Protein AF-A0A482T7E7-F1 (afdb_monomer)

Solvent-accessible surface area (backbone atoms only — not comparable to full-atom values): 11543 Å² total; per-residue (Å²): 137,65,68,48,65,76,37,99,71,27,38,39,92,86,78,62,49,81,47,63,84,82,55,61,49,41,94,86,77,68,46,71,68,54,53,74,72,53,50,51,53,50,50,51,50,49,50,52,49,52,50,54,64,68,56,45,61,59,67,68,60,26,36,50,54,17,45,58,51,8,61,68,33,8,61,47,46,36,53,49,48,37,74,74,72,41,90,66,56,69,71,55,47,52,49,39,32,50,46,28,19,52,47,51,13,62,59,32,43,73,47,68,41,55,68,58,30,51,54,55,48,50,50,52,46,46,50,43,52,50,51,47,51,50,53,54,52,49,53,64,75,68,55,92,56,91,72,88,66,52,74,65,56,56,51,51,51,57,60,48,47,53,59,44,52,51,49,52,52,50,51,52,51,52,51,53,49,54,55,33,55,76,69,68,50,79,52,80,63,44,73,74,64,66,71,69,82,86,71,80,83,129

Foldseek 3Di:
DLVLLPDPFRADPPPRHTDDSPDQADPPPRHGSDDPVRVVVVVVVVVVVVVVVVVFDDLVLQLVLQQVLLQLQLVLQLLLCCLVPNDDDPVVSVVSSCCSRVVSSVVRSVDRYSVVSVLVSLVSNLVSLVSNLVSVVVLVVPPPDDDPQDPVNVVVNVVSVVVSVVSVVVSVVVVVVVVCVVVVNDDVVCVVVPPDPPDDDD

Mean predicted aligned error: 18.04 Å

Organism: Haloarcula hispanica (NCBI:txid51589)

pLDDT: mean 71.02, std 10.4, range [42.44, 88.5]

Sequence (202 aa):
MTEWRDASDPACPECGEPLEPTAMACPHCDASLLTDEQTEMLDERLAETLESMDAGAPTWAVTLTGLSLGVAIAPLVLYAVVILVGDLSLPVAVGVLLAGWLGPAAYLSRLRNPSEVLARGLYLVVAGVAVVVLAVGYEVLLSDGPSVVSEQTALVSLGLAIPATLGALIARRAARRADRQARGEPGPLHERFGIDDDEPDN

Structure (mmCIF, N/CA/C/O backbone):
data_AF-A0A482T7E7-F1
#
_entry.id   AF-A0A482T7E7-F1
#
loop_
_atom_site.group_PDB
_atom_site.id
_atom_site.type_symbol
_atom_site.label_atom_id
_atom_site.label_alt_id
_atom_site.label_comp_id
_atom_site.label_asym_id
_atom_site.label_entity_id
_atom_site.label_seq_id
_atom_site.pdbx_PDB_ins_code
_atom_site.Cartn_x
_atom_site.Cartn_y
_atom_site.Cartn_z
_atom_site.occupancy
_atom_site.B_iso_or_equiv
_atom_site.auth_seq_id
_atom_site.auth_comp_id
_atom_site.auth_asym_id
_atom_site.auth_atom_id
_atom_site.pdbx_PDB_model_num
ATOM 1 N N . MET A 1 1 ? -25.635 -6.412 46.074 1.00 48.62 1 MET A N 1
ATOM 2 C CA . MET A 1 1 ? -26.129 -7.705 46.599 1.00 48.62 1 M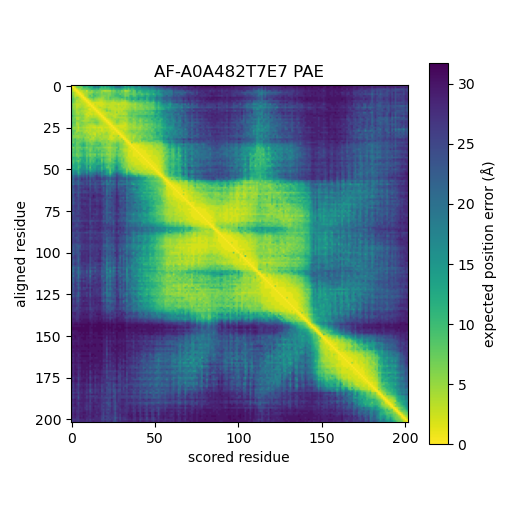ET A CA 1
ATOM 3 C C . MET A 1 1 ? -26.342 -8.632 45.412 1.00 48.62 1 MET A C 1
ATOM 5 O O . MET A 1 1 ? -27.284 -8.427 44.666 1.00 48.62 1 MET A O 1
ATOM 9 N N . THR A 1 2 ? -25.428 -9.577 45.186 1.00 58.19 2 THR A N 1
ATOM 10 C CA . THR A 1 2 ? -25.445 -10.565 44.082 1.00 58.19 2 THR A CA 1
ATOM 11 C C . THR A 1 2 ? -25.785 -11.964 44.596 1.00 58.19 2 THR A C 1
ATOM 13 O O . THR A 1 2 ? -25.264 -12.960 44.114 1.00 58.19 2 THR A O 1
ATOM 16 N N . GLU A 1 3 ? -26.652 -12.033 45.606 1.00 65.69 3 GLU A N 1
ATOM 17 C CA . GLU A 1 3 ? -26.936 -13.247 46.382 1.00 65.69 3 GLU A CA 1
ATOM 18 C C . GLU A 1 3 ? -27.481 -14.401 45.525 1.00 65.69 3 GLU A C 1
ATOM 20 O O . GLU A 1 3 ? -27.209 -15.560 45.810 1.00 65.69 3 GLU A O 1
ATOM 25 N N . TRP A 1 4 ? -28.163 -14.093 44.418 1.00 72.06 4 TRP A N 1
ATOM 26 C CA . TRP A 1 4 ? -28.660 -15.096 43.473 1.00 72.06 4 TRP A CA 1
ATOM 27 C C . TRP A 1 4 ? -27.551 -15.745 42.630 1.00 72.06 4 TRP A C 1
ATOM 29 O O . TRP A 1 4 ? -27.701 -16.886 42.210 1.00 72.06 4 TRP A O 1
ATOM 39 N N . ARG A 1 5 ? -26.439 -15.039 42.378 1.00 67.56 5 ARG A N 1
ATOM 40 C CA . ARG A 1 5 ? -25.363 -15.489 41.475 1.00 67.56 5 ARG A CA 1
ATOM 41 C C . ARG A 1 5 ? -24.380 -16.439 42.174 1.00 67.56 5 ARG A C 1
ATOM 43 O O . ARG A 1 5 ? -23.754 -17.259 41.514 1.00 67.56 5 ARG A O 1
ATOM 50 N N . ASP A 1 6 ? -24.294 -16.341 43.502 1.00 70.69 6 ASP A N 1
ATOM 51 C CA . ASP A 1 6 ? -23.509 -17.227 44.375 1.00 70.69 6 ASP A CA 1
ATOM 52 C C . ASP A 1 6 ? -24.334 -18.413 44.920 1.00 70.69 6 ASP A C 1
ATOM 54 O O . ASP A 1 6 ? -23.814 -19.262 45.652 1.00 70.69 6 ASP A O 1
ATOM 58 N N . ALA A 1 7 ? -25.628 -18.483 44.585 1.00 70.94 7 ALA A N 1
ATOM 59 C CA . ALA A 1 7 ? -26.484 -19.599 44.960 1.00 70.94 7 ALA A CA 1
ATOM 60 C C . ALA A 1 7 ? -26.050 -20.881 44.233 1.00 70.94 7 ALA A C 1
ATOM 62 O O . ALA A 1 7 ? -25.617 -20.856 43.084 1.00 70.94 7 ALA A O 1
ATOM 63 N N . SER A 1 8 ? -26.205 -22.030 44.898 1.00 72.12 8 SER A N 1
ATOM 64 C CA . SER A 1 8 ? -25.913 -23.340 44.294 1.00 72.12 8 SER A CA 1
ATOM 65 C C . SER A 1 8 ? -26.810 -23.667 43.095 1.00 72.12 8 SER A C 1
ATOM 67 O O . SER A 1 8 ? -26.468 -24.552 42.317 1.00 72.12 8 SER A O 1
ATOM 69 N N . ASP A 1 9 ? -27.933 -22.956 42.970 1.00 76.50 9 ASP A N 1
ATOM 70 C CA . ASP A 1 9 ? -28.863 -23.013 41.849 1.00 76.50 9 ASP A CA 1
ATOM 71 C C . ASP A 1 9 ? -29.302 -21.570 41.516 1.00 76.50 9 ASP A C 1
ATOM 73 O O . ASP A 1 9 ? -30.206 -21.032 42.166 1.00 76.50 9 ASP A O 1
ATOM 77 N N . PRO A 1 10 ? -28.573 -20.865 40.632 1.00 79.50 10 PRO A N 1
ATOM 78 C CA . PRO A 1 10 ? -28.861 -19.474 40.313 1.00 79.50 10 PRO A CA 1
ATOM 79 C C . PRO A 1 10 ? -30.189 -19.375 39.560 1.00 79.50 10 PRO A C 1
ATOM 81 O O . PRO A 1 10 ? -30.354 -19.942 38.486 1.00 79.50 10 PRO A O 1
ATOM 84 N N . ALA A 1 11 ? -31.135 -18.624 40.119 1.00 82.31 11 ALA A N 1
ATOM 85 C CA . ALA A 1 11 ? -32.458 -18.408 39.543 1.00 82.31 11 ALA A CA 1
ATOM 86 C C . ALA A 1 11 ? -32.753 -16.915 39.397 1.00 82.31 11 ALA A C 1
ATOM 88 O O . ALA A 1 11 ? -32.205 -16.073 40.117 1.00 82.31 11 ALA A O 1
ATOM 89 N N . CYS A 1 12 ? -33.630 -16.578 38.456 1.00 82.44 12 CYS A N 1
ATOM 90 C CA . CYS A 1 12 ? -34.014 -15.197 38.220 1.00 82.44 12 CYS A CA 1
ATOM 91 C C . CYS A 1 12 ? -34.801 -14.636 39.418 1.00 82.44 12 CYS A C 1
ATOM 93 O O . CYS A 1 12 ? -35.790 -15.247 39.823 1.00 82.44 12 CYS A O 1
ATOM 95 N N . PRO A 1 13 ? -34.440 -13.456 39.956 1.00 80.75 13 PRO A N 1
ATOM 96 C CA . PRO A 1 13 ? -35.173 -12.850 41.068 1.00 80.75 13 PRO A CA 1
ATOM 97 C C . PRO A 1 13 ? -36.593 -12.388 40.692 1.00 80.75 13 PRO A C 1
ATOM 99 O O . PRO A 1 13 ? -37.423 -12.219 41.579 1.00 80.75 13 PRO A O 1
ATOM 102 N N . GLU A 1 14 ? -36.872 -12.188 39.400 1.00 82.19 14 GLU A N 1
ATOM 103 C CA . GLU A 1 14 ? -38.168 -11.716 38.888 1.00 82.19 14 GLU A CA 1
ATOM 104 C C . GLU A 1 14 ? -39.119 -12.874 38.556 1.00 82.19 14 GLU A C 1
ATOM 106 O O . GLU A 1 14 ? -40.270 -12.875 38.988 1.00 82.19 14 GLU A O 1
ATOM 111 N N . CYS A 1 15 ? -38.653 -13.878 37.804 1.00 83.81 15 CYS A N 1
ATOM 112 C CA . CYS A 1 15 ? -39.508 -14.971 37.323 1.00 83.81 15 CYS A CA 1
ATOM 113 C C . CYS A 1 15 ? -39.252 -16.330 37.989 1.00 83.81 15 CYS A C 1
ATOM 115 O O . CYS A 1 15 ? -40.067 -17.235 37.831 1.00 83.81 15 CYS A O 1
ATOM 117 N N . GLY A 1 16 ? -38.162 -16.488 38.747 1.00 81.31 16 GLY A N 1
ATOM 118 C CA . GLY A 1 16 ? -37.828 -17.730 39.451 1.00 81.31 16 GLY A CA 1
ATOM 119 C C . GLY A 1 16 ? -37.276 -18.861 38.575 1.00 81.31 16 GLY A C 1
ATOM 120 O O . GLY A 1 16 ? -36.995 -19.932 39.105 1.00 81.31 16 GLY A O 1
ATOM 121 N N . GLU A 1 17 ? -37.103 -18.642 37.270 1.00 84.81 17 GLU A N 1
ATOM 122 C CA . GLU A 1 17 ? -36.561 -19.642 36.340 1.00 84.81 17 GLU A CA 1
ATOM 123 C C . GLU A 1 17 ? -35.049 -19.843 36.573 1.00 84.81 17 GLU A C 1
ATOM 125 O O . GLU A 1 17 ? -34.354 -18.855 36.858 1.00 84.81 17 GLU A O 1
ATOM 130 N N . PRO A 1 18 ? -34.513 -21.075 36.452 1.00 81.44 18 PRO A N 1
ATOM 131 C CA . PRO A 1 18 ? -33.076 -21.322 36.508 1.00 81.44 18 PRO A CA 1
ATOM 132 C C . PRO A 1 18 ? -32.338 -20.530 35.425 1.00 81.44 18 PRO A C 1
ATOM 134 O O . PRO A 1 18 ? -32.770 -20.435 34.275 1.00 81.44 18 PRO A O 1
ATOM 137 N N . LEU A 1 19 ? -31.203 -19.959 35.805 1.00 80.12 19 LEU A N 1
ATOM 138 C CA . LEU A 1 19 ? -30.356 -19.138 34.955 1.00 80.12 19 LEU A CA 1
ATOM 139 C C . LEU A 1 19 ? -28.963 -19.739 34.858 1.00 80.12 19 LEU A C 1
ATOM 141 O O . LEU A 1 19 ? -28.456 -20.346 35.797 1.00 80.12 19 LEU A O 1
ATOM 145 N N . GLU A 1 20 ? -28.285 -19.486 33.744 1.00 78.06 20 GLU A N 1
ATOM 146 C CA . GLU A 1 20 ? -26.846 -19.702 33.712 1.00 78.06 20 GLU A CA 1
ATOM 147 C C . GLU A 1 20 ? -26.125 -18.643 34.570 1.00 78.06 20 GLU A C 1
ATOM 149 O O . GLU A 1 20 ? -26.501 -17.466 34.547 1.00 78.06 20 GLU A O 1
ATOM 154 N N . PRO A 1 21 ? -25.038 -19.005 35.280 1.00 71.31 21 PRO A N 1
ATOM 155 C CA . PRO A 1 21 ? -24.287 -18.076 36.134 1.00 71.31 21 PRO A CA 1
ATOM 156 C C . PRO A 1 21 ? -23.727 -16.847 35.395 1.00 71.31 21 PRO A C 1
ATOM 158 O O . PRO A 1 21 ? -23.407 -15.832 36.015 1.00 71.31 21 PRO A O 1
ATOM 161 N N . THR A 1 22 ? -23.581 -16.944 34.070 1.00 74.62 22 THR A N 1
ATOM 162 C CA . THR A 1 22 ? -23.044 -15.907 33.178 1.00 74.62 22 THR A CA 1
ATOM 163 C C . THR A 1 22 ? -24.120 -15.081 32.471 1.00 74.62 22 THR A C 1
ATOM 165 O O . THR A 1 22 ? -23.776 -14.204 31.678 1.00 74.62 22 THR A O 1
ATOM 168 N N . ALA A 1 23 ? -25.407 -15.335 32.725 1.00 73.62 23 ALA A N 1
ATOM 169 C CA . ALA A 1 23 ? -26.496 -14.610 32.080 1.00 73.62 23 ALA A CA 1
ATOM 170 C C . ALA A 1 23 ? -26.528 -13.132 32.524 1.00 73.62 23 ALA A C 1
ATOM 172 O O . ALA A 1 23 ? -26.544 -12.822 33.718 1.00 73.62 23 ALA A O 1
ATOM 173 N N . MET A 1 24 ? -26.536 -12.210 31.553 1.00 75.12 24 MET A N 1
ATOM 174 C CA . MET A 1 24 ? -26.639 -10.757 31.789 1.00 75.12 24 MET A CA 1
ATOM 175 C C . MET A 1 24 ? -28.091 -10.253 31.793 1.00 75.12 24 MET A C 1
ATOM 177 O O . MET A 1 24 ? -28.395 -9.243 32.426 1.00 75.12 24 MET A O 1
ATOM 181 N N . ALA A 1 25 ? -28.987 -10.992 31.144 1.00 83.25 25 ALA A N 1
ATOM 182 C CA . ALA A 1 25 ? -30.430 -10.792 31.160 1.00 83.25 25 ALA A CA 1
ATOM 183 C C . ALA A 1 25 ? -31.122 -12.155 31.278 1.00 83.25 25 ALA A C 1
ATOM 185 O O . ALA A 1 25 ? -30.548 -13.182 30.901 1.00 83.25 25 ALA A O 1
ATOM 186 N N . CYS A 1 26 ? -32.336 -12.183 31.824 1.00 82.31 26 CYS A N 1
ATOM 187 C CA . CYS A 1 26 ? -33.119 -13.411 31.881 1.00 82.31 26 CYS A CA 1
ATOM 188 C C . CYS A 1 26 ? -33.721 -13.728 30.497 1.00 82.31 26 CYS A C 1
ATOM 190 O O . CYS A 1 26 ? -34.482 -12.912 29.984 1.00 82.31 26 CYS A O 1
ATOM 192 N N . PRO A 1 27 ? -33.492 -14.919 29.918 1.00 82.25 27 PRO A N 1
ATOM 193 C CA . PRO A 1 27 ? -34.036 -15.290 28.607 1.00 82.25 27 PRO A CA 1
ATOM 194 C C . PRO A 1 27 ? -35.558 -15.514 28.602 1.00 82.25 27 PRO A C 1
ATOM 196 O O . PRO A 1 27 ? -36.151 -15.677 27.541 1.00 82.25 27 PRO A O 1
ATOM 199 N N . HIS A 1 28 ? -36.200 -15.562 29.774 1.00 82.62 28 HIS A N 1
ATOM 200 C CA . HIS A 1 28 ? -37.635 -15.828 29.901 1.00 82.62 28 HIS A CA 1
ATOM 201 C C . HIS A 1 28 ? -38.473 -14.583 30.198 1.00 82.62 28 HIS A C 1
ATOM 203 O O . HIS A 1 28 ? -39.585 -14.469 29.691 1.00 82.62 28 HIS A O 1
ATOM 209 N N . CYS A 1 29 ? -37.964 -13.652 31.009 1.00 82.62 29 CYS A N 1
ATOM 210 C CA . CYS A 1 29 ? -38.691 -12.431 31.373 1.00 82.62 29 CYS A CA 1
ATOM 211 C C . CYS A 1 29 ? -38.000 -11.133 30.939 1.00 82.62 29 CYS A C 1
ATOM 213 O O . CYS A 1 29 ? -38.518 -10.061 31.237 1.00 82.62 29 CYS A O 1
ATOM 215 N N . ASP A 1 30 ? -36.847 -11.220 30.268 1.00 80.44 30 ASP A N 1
ATOM 216 C CA . ASP A 1 30 ? -36.053 -10.076 29.792 1.00 80.44 30 ASP A CA 1
ATOM 217 C C . ASP A 1 30 ? -35.603 -9.109 30.907 1.00 80.44 30 ASP A C 1
ATOM 219 O O . ASP A 1 30 ? -35.206 -7.968 30.676 1.00 80.44 30 ASP A O 1
ATOM 223 N N . ALA A 1 31 ? -35.657 -9.559 32.165 1.00 79.69 31 ALA A N 1
ATOM 224 C CA . ALA A 1 31 ? -35.187 -8.764 33.286 1.00 79.69 31 ALA A CA 1
ATOM 225 C C . ALA A 1 31 ? -33.664 -8.591 33.207 1.00 79.69 31 ALA A C 1
ATOM 227 O O . ALA A 1 31 ? -32.925 -9.578 33.113 1.00 79.69 31 ALA A O 1
ATOM 228 N N . SER A 1 32 ? -33.196 -7.340 33.301 1.00 79.88 32 SER A N 1
ATOM 229 C CA . SER A 1 32 ? -31.775 -7.036 33.478 1.00 79.88 32 SER A CA 1
ATOM 230 C C . SER A 1 32 ? -31.295 -7.633 34.797 1.00 79.88 32 SER A C 1
ATOM 232 O O . SER A 1 32 ? -31.806 -7.313 35.869 1.00 79.88 32 SER A O 1
ATOM 234 N N . LEU A 1 33 ? -30.294 -8.505 34.716 1.00 78.31 33 LEU A N 1
ATOM 235 C CA . LEU A 1 33 ? -29.665 -9.131 35.881 1.00 78.31 33 LEU A CA 1
ATOM 236 C C . LEU A 1 33 ? -28.436 -8.339 36.359 1.00 78.31 33 LEU A C 1
ATOM 238 O O . LEU A 1 33 ? -27.744 -8.746 37.301 1.00 78.31 33 LEU A O 1
ATOM 242 N N . LEU A 1 34 ? -28.144 -7.226 35.683 1.00 74.94 34 LEU A N 1
ATOM 243 C CA . LEU A 1 34 ? -27.114 -6.261 36.035 1.00 74.94 34 LEU A CA 1
ATOM 244 C C . LEU A 1 34 ? -27.725 -5.175 36.919 1.00 74.94 34 LEU A C 1
ATOM 246 O O . LEU A 1 34 ? -28.822 -4.688 36.654 1.00 74.94 34 LEU A O 1
ATOM 250 N N . THR A 1 35 ? -27.000 -4.788 37.966 1.00 76.19 35 THR A N 1
ATOM 251 C CA . THR A 1 35 ? -27.356 -3.590 38.734 1.00 76.19 35 THR A CA 1
ATOM 252 C C . THR A 1 35 ? -27.044 -2.339 37.918 1.00 76.19 35 THR A C 1
ATOM 254 O O . THR A 1 35 ? -26.136 -2.369 37.087 1.00 76.19 35 THR A O 1
ATOM 257 N N . ASP A 1 36 ? -27.723 -1.227 38.209 1.00 78.50 36 ASP A N 1
ATOM 258 C CA . ASP A 1 36 ? -27.501 0.053 37.514 1.00 78.50 36 ASP A CA 1
ATOM 259 C C . ASP A 1 36 ? -26.011 0.470 37.522 1.00 78.50 36 ASP A C 1
ATOM 261 O O . ASP A 1 36 ? -25.450 0.869 36.503 1.00 78.50 36 ASP A O 1
ATOM 265 N N . GLU A 1 37 ? -25.319 0.250 38.646 1.00 79.06 37 GLU A N 1
ATOM 266 C CA . GLU A 1 37 ? -23.872 0.488 38.783 1.00 79.06 37 GLU A CA 1
ATOM 267 C C . GLU A 1 37 ? -23.016 -0.410 37.864 1.00 79.06 37 GLU A C 1
ATOM 269 O O . GLU A 1 37 ? -21.956 -0.005 37.387 1.00 79.06 37 GLU A O 1
ATOM 274 N N . GLN A 1 38 ? -23.444 -1.655 37.621 1.00 81.12 38 GLN A N 1
ATOM 275 C CA . GLN A 1 38 ? -22.738 -2.585 36.734 1.00 81.12 38 GLN A CA 1
ATOM 276 C C . GLN A 1 38 ? -22.971 -2.243 35.266 1.00 81.12 38 GLN A C 1
ATOM 278 O O . GLN A 1 38 ? -22.030 -2.346 34.477 1.00 81.12 38 GLN A O 1
ATOM 283 N N . THR A 1 39 ? -24.185 -1.824 34.903 1.00 82.94 39 THR A N 1
ATOM 284 C CA . THR A 1 39 ? -24.477 -1.330 33.552 1.00 82.94 39 THR A CA 1
ATOM 285 C C . THR A 1 39 ? -23.682 -0.072 33.234 1.00 82.94 39 THR A C 1
ATOM 287 O O . THR A 1 39 ? -23.112 0.008 32.153 1.00 82.94 39 THR A O 1
ATOM 290 N N . GLU A 1 40 ? -23.550 0.855 34.185 1.00 85.38 40 GLU A N 1
ATOM 291 C CA . GLU A 1 40 ? -22.775 2.087 33.997 1.00 85.38 40 GLU A CA 1
ATOM 292 C C . GLU A 1 40 ? -21.272 1.791 33.849 1.00 85.38 40 GLU A C 1
ATOM 294 O O . GLU A 1 40 ? -20.628 2.298 32.936 1.00 85.38 40 GLU A O 1
ATOM 299 N N . MET A 1 41 ? -20.717 0.870 34.651 1.00 84.00 41 MET A N 1
ATOM 300 C CA . MET A 1 41 ? -19.333 0.402 34.461 1.00 84.00 41 MET A CA 1
ATOM 301 C C . MET A 1 41 ? -19.104 -0.286 33.109 1.00 84.00 41 MET A C 1
ATOM 303 O O . MET A 1 41 ? -18.020 -0.159 32.538 1.00 84.00 41 MET A O 1
ATOM 307 N N . LEU A 1 42 ? -20.074 -1.068 32.627 1.00 85.12 42 LEU A N 1
ATOM 308 C CA . LEU A 1 42 ? -19.998 -1.729 31.322 1.00 85.12 42 LEU A CA 1
ATOM 309 C C . LEU A 1 42 ? -20.056 -0.712 30.182 1.00 85.12 42 LEU A C 1
ATOM 311 O O . LEU A 1 42 ? -19.280 -0.845 29.237 1.00 85.12 42 LEU A O 1
ATOM 315 N N . ASP A 1 43 ? -20.919 0.297 30.288 1.00 86.94 43 ASP A N 1
ATOM 316 C CA . ASP A 1 43 ? -21.055 1.360 29.292 1.00 86.94 43 ASP A CA 1
ATOM 317 C C . ASP A 1 43 ? -19.799 2.244 29.240 1.00 86.94 43 ASP A C 1
ATOM 319 O O . ASP A 1 43 ? -19.253 2.471 28.163 1.00 86.94 43 ASP A O 1
ATOM 323 N N . GLU A 1 44 ? -19.241 2.620 30.397 1.00 88.50 44 GLU A N 1
ATOM 324 C CA . GLU A 1 44 ? -17.968 3.350 30.495 1.00 88.50 44 GLU A CA 1
ATOM 325 C C . GLU A 1 44 ? -16.814 2.547 29.869 1.00 88.50 44 GLU A C 1
ATOM 327 O O . GLU A 1 44 ? -16.051 3.062 29.052 1.00 88.50 44 GLU A O 1
ATOM 332 N N . ARG A 1 45 ? -16.713 1.247 30.185 1.00 85.12 45 ARG A N 1
ATOM 333 C CA . ARG A 1 45 ? -15.713 0.348 29.580 1.00 85.12 45 ARG A CA 1
ATOM 334 C C . ARG A 1 45 ? -15.901 0.247 28.071 1.00 85.12 45 ARG A C 1
ATOM 336 O O . ARG A 1 45 ? -14.915 0.247 27.337 1.00 85.12 45 ARG A O 1
ATOM 343 N N . LEU A 1 46 ? -17.139 0.122 27.597 1.00 83.62 46 LEU A N 1
ATOM 344 C CA . LEU A 1 46 ? -17.451 0.040 26.172 1.00 83.62 46 LEU A CA 1
ATOM 345 C C . LEU A 1 46 ? -17.050 1.339 25.461 1.00 83.62 46 LEU A C 1
ATOM 347 O O . LEU A 1 46 ? -16.377 1.276 24.432 1.00 83.62 46 LEU A O 1
ATOM 351 N N . ALA A 1 47 ? -17.396 2.492 26.037 1.00 84.38 47 ALA A N 1
ATOM 352 C CA . ALA A 1 47 ? -17.029 3.813 25.540 1.00 84.38 47 ALA A CA 1
ATOM 353 C C . ALA A 1 47 ? -15.505 3.994 25.491 1.00 84.38 47 ALA A C 1
ATOM 355 O O . ALA A 1 47 ? -14.977 4.369 24.446 1.00 84.38 47 ALA A O 1
ATOM 356 N N . GLU A 1 48 ? -14.784 3.617 26.550 1.00 82.12 48 GLU A N 1
ATOM 357 C CA . GLU A 1 48 ? -13.317 3.653 26.592 1.00 82.12 48 GLU A CA 1
ATOM 358 C C . GLU A 1 48 ? -12.700 2.721 25.538 1.00 82.12 48 GLU A C 1
ATOM 360 O O . GLU A 1 48 ? -11.724 3.071 24.874 1.00 82.12 48 GLU A O 1
ATOM 365 N N . THR A 1 49 ? -13.286 1.540 25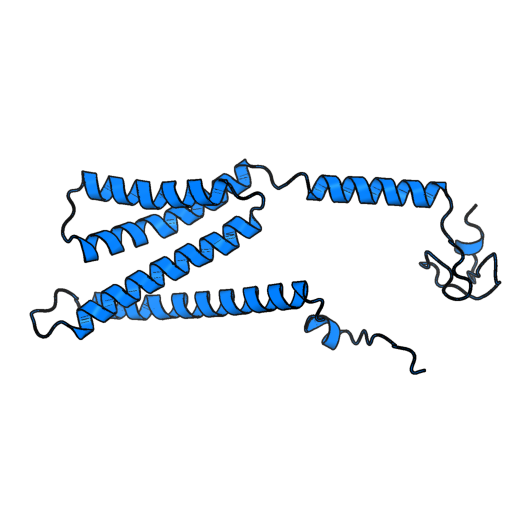.319 1.00 78.56 49 THR A N 1
ATOM 366 C CA . THR A 1 49 ? -12.797 0.597 24.302 1.00 78.56 49 THR A CA 1
ATOM 367 C C . THR A 1 49 ? -13.019 1.151 22.895 1.00 78.56 49 THR A C 1
ATOM 369 O O . THR A 1 49 ? -12.111 1.092 22.063 1.00 78.56 49 THR A O 1
ATOM 372 N N . LEU A 1 50 ? -14.192 1.733 22.633 1.00 76.38 50 LEU A N 1
ATOM 373 C CA . LEU A 1 50 ? -14.511 2.399 21.370 1.00 76.38 50 LEU A CA 1
ATOM 374 C C . LEU A 1 50 ? -13.591 3.600 21.131 1.00 76.38 50 LEU A C 1
ATOM 376 O O . LEU A 1 50 ? -13.054 3.742 20.034 1.00 76.38 50 LEU A O 1
ATOM 380 N N . GLU A 1 51 ? -13.332 4.407 22.157 1.00 74.38 51 GLU A N 1
ATOM 381 C CA . GLU A 1 51 ? -12.417 5.546 22.079 1.00 74.38 51 GLU A CA 1
ATOM 382 C C . GLU A 1 51 ? -10.961 5.092 21.900 1.00 74.38 51 GLU A C 1
ATOM 384 O O . GLU A 1 51 ? -10.226 5.692 21.121 1.00 74.38 51 GLU A O 1
ATOM 389 N N . SER A 1 52 ? -10.552 3.971 22.505 1.00 67.62 52 SER A N 1
ATOM 390 C CA . SER A 1 52 ? -9.231 3.362 22.284 1.00 67.62 52 SER A CA 1
ATOM 391 C C . SER A 1 52 ? -9.065 2.796 20.867 1.00 67.62 52 SER A C 1
ATOM 393 O O . SER A 1 52 ? -7.971 2.831 20.306 1.00 67.62 52 SER A O 1
ATOM 395 N N . MET A 1 53 ? -10.148 2.292 20.267 1.00 62.84 53 MET A N 1
ATOM 396 C CA . MET A 1 53 ? -10.167 1.845 18.874 1.00 62.84 53 MET A CA 1
ATOM 397 C C . MET A 1 53 ? -10.155 3.025 17.897 1.00 62.84 53 MET A C 1
ATOM 399 O O . MET A 1 53 ? -9.572 2.915 16.815 1.00 62.84 53 MET A O 1
ATOM 403 N N . ASP A 1 54 ? -10.792 4.140 18.262 1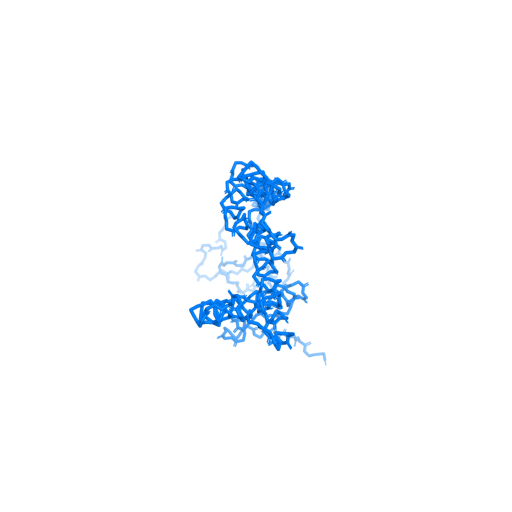.00 62.56 54 ASP A N 1
ATOM 404 C CA . ASP A 1 54 ? -10.844 5.354 17.446 1.00 62.56 54 ASP A CA 1
ATOM 405 C C . ASP A 1 54 ? -9.591 6.235 17.613 1.00 62.56 54 ASP A C 1
ATOM 407 O O . ASP A 1 54 ? -9.193 6.948 16.681 1.00 62.56 54 ASP A O 1
ATOM 411 N N . ALA A 1 55 ? -8.888 6.095 18.745 1.00 64.25 55 ALA A N 1
ATOM 412 C CA . ALA A 1 55 ? -7.495 6.478 18.947 1.00 64.25 55 ALA A CA 1
ATOM 413 C C . ALA A 1 55 ? -6.596 5.593 18.068 1.00 64.25 55 ALA A C 1
ATOM 415 O O . ALA A 1 55 ? -5.907 4.683 18.525 1.00 64.25 55 ALA A O 1
ATOM 416 N N . GLY A 1 56 ? -6.656 5.841 16.758 1.00 60.53 56 GLY A N 1
ATOM 417 C CA . GLY A 1 56 ? -5.982 5.057 15.734 1.00 60.53 56 GLY A CA 1
ATOM 418 C C . GLY A 1 56 ? -4.499 4.818 16.029 1.00 60.53 56 GLY A C 1
ATOM 419 O O . GLY A 1 56 ? -3.850 5.546 16.782 1.00 60.53 56 GLY A O 1
ATOM 420 N N . ALA A 1 57 ? -3.951 3.776 15.401 1.00 64.88 57 ALA A N 1
ATOM 421 C CA . ALA A 1 57 ? -2.564 3.367 15.591 1.00 64.88 57 ALA A CA 1
ATOM 422 C C . ALA A 1 57 ? -1.593 4.560 15.492 1.00 64.88 57 ALA A C 1
ATOM 424 O O . ALA A 1 57 ? -1.785 5.459 14.664 1.00 64.88 57 ALA A O 1
ATOM 425 N N . PRO A 1 58 ? -0.508 4.564 16.284 1.00 71.44 58 PRO A N 1
ATOM 426 C CA . PRO A 1 58 ? 0.369 5.714 16.350 1.00 71.44 58 PRO A CA 1
ATOM 427 C C . PRO A 1 58 ? 0.968 6.008 14.972 1.00 71.44 58 PRO A C 1
ATOM 429 O O . PRO A 1 58 ? 1.428 5.114 14.257 1.00 71.44 58 PRO A O 1
ATOM 432 N N . THR A 1 59 ? 0.981 7.286 14.596 1.00 72.94 59 THR A N 1
ATOM 433 C CA . THR A 1 59 ? 1.291 7.749 13.233 1.00 72.94 59 THR A CA 1
ATOM 434 C C . THR A 1 59 ? 2.679 7.306 12.761 1.00 72.94 59 THR A C 1
ATOM 436 O O . THR A 1 59 ? 2.889 7.094 11.570 1.00 72.94 59 THR A O 1
ATOM 439 N N . TRP A 1 60 ? 3.621 7.097 13.691 1.00 73.81 60 TRP A N 1
ATOM 440 C CA . TRP A 1 60 ? 4.958 6.576 13.396 1.00 73.81 60 TRP A CA 1
ATOM 441 C C . TRP A 1 60 ? 4.945 5.118 12.903 1.00 73.81 60 TRP A C 1
ATOM 443 O O . TRP A 1 60 ? 5.770 4.739 12.077 1.00 73.81 60 TRP A O 1
ATOM 453 N N . ALA A 1 61 ? 4.002 4.291 13.361 1.00 74.75 61 ALA A N 1
ATOM 454 C CA . ALA A 1 61 ? 3.876 2.910 12.898 1.00 74.75 61 ALA A CA 1
ATOM 455 C C . ALA A 1 61 ? 3.328 2.864 11.460 1.00 74.75 61 ALA A C 1
ATOM 457 O O . ALA A 1 61 ? 3.787 2.083 10.622 1.00 74.75 61 ALA A O 1
ATOM 458 N N . VAL A 1 62 ? 2.388 3.757 11.144 1.00 72.75 62 VAL A N 1
ATOM 459 C CA . VAL A 1 62 ? 1.828 3.926 9.794 1.00 72.75 62 VAL A CA 1
ATOM 460 C C . VAL A 1 62 ? 2.897 4.444 8.823 1.00 72.75 62 VAL A C 1
ATOM 462 O O . VAL A 1 62 ? 3.029 3.935 7.710 1.00 72.75 62 VAL A O 1
ATOM 465 N N . THR A 1 63 ? 3.721 5.410 9.235 1.00 75.69 63 THR A N 1
ATOM 466 C CA . THR A 1 63 ? 4.799 5.915 8.373 1.00 75.69 63 THR A CA 1
ATOM 467 C C . THR A 1 63 ? 5.879 4.863 8.143 1.00 75.69 63 THR A C 1
ATOM 469 O O . THR A 1 63 ? 6.273 4.674 6.996 1.00 75.69 63 THR A O 1
ATOM 472 N N . LEU A 1 64 ? 6.313 4.123 9.171 1.00 77.75 64 LEU A N 1
ATOM 473 C CA . LEU A 1 64 ? 7.319 3.062 9.012 1.00 77.75 64 LEU A CA 1
ATOM 474 C C . LEU A 1 64 ? 6.844 1.930 8.094 1.00 77.75 64 LEU A C 1
ATOM 476 O O . LEU A 1 64 ? 7.632 1.424 7.295 1.00 77.75 64 LEU A O 1
ATOM 480 N N . THR A 1 65 ? 5.568 1.550 8.174 1.00 76.75 65 THR A N 1
ATOM 481 C CA . THR A 1 65 ? 4.988 0.526 7.289 1.00 76.75 65 THR A CA 1
ATOM 482 C C . THR A 1 65 ? 4.872 1.010 5.844 1.00 76.75 65 THR A C 1
ATOM 484 O O . THR A 1 65 ? 5.209 0.265 4.925 1.00 76.75 65 THR A O 1
ATOM 487 N N . GLY A 1 66 ? 4.477 2.266 5.614 1.00 76.56 66 GLY A N 1
ATOM 488 C CA . GLY A 1 66 ? 4.485 2.855 4.271 1.00 76.56 66 GLY A CA 1
ATOM 489 C C . GLY A 1 66 ? 5.898 2.965 3.685 1.00 76.56 66 GLY A C 1
ATOM 490 O O . GLY A 1 66 ? 6.117 2.678 2.507 1.00 76.56 66 GLY A O 1
ATOM 491 N N . LEU A 1 67 ? 6.870 3.334 4.519 1.00 80.00 67 LEU A N 1
ATOM 492 C CA . LEU A 1 67 ? 8.261 3.541 4.124 1.00 80.00 67 LEU A CA 1
ATOM 493 C C . LEU A 1 67 ? 8.968 2.213 3.823 1.00 80.00 67 LEU A C 1
ATOM 495 O O . LEU A 1 67 ? 9.701 2.141 2.837 1.00 80.00 67 LEU A O 1
ATOM 499 N N . SER A 1 68 ? 8.701 1.151 4.590 1.00 81.25 68 SER A N 1
ATOM 500 C CA . SER A 1 68 ? 9.227 -0.192 4.309 1.00 81.25 68 SER A CA 1
ATOM 501 C C . SER A 1 68 ? 8.654 -0.776 3.017 1.00 81.25 68 SER A C 1
ATOM 503 O O . SER A 1 68 ? 9.403 -1.326 2.209 1.00 81.25 68 SER A O 1
ATOM 505 N N . LEU A 1 69 ? 7.356 -0.595 2.761 1.00 76.12 69 LEU A N 1
ATOM 506 C CA . LEU A 1 69 ? 6.747 -1.047 1.512 1.00 76.12 69 LEU A CA 1
ATOM 507 C C . LEU A 1 69 ? 7.247 -0.277 0.293 1.00 76.12 69 LEU A C 1
ATOM 509 O O . LEU A 1 69 ? 7.460 -0.871 -0.763 1.00 76.12 69 LEU A O 1
ATOM 513 N N . GLY A 1 70 ? 7.455 1.031 0.429 1.00 76.94 70 GLY A N 1
ATOM 514 C CA . GLY A 1 70 ? 7.997 1.838 -0.655 1.00 76.94 70 GLY A CA 1
ATOM 515 C C . GLY A 1 70 ? 9.378 1.348 -1.118 1.00 76.94 70 GLY A C 1
ATOM 516 O O . GLY A 1 70 ? 9.667 1.430 -2.309 1.00 76.94 70 GLY A O 1
ATOM 517 N N . VAL A 1 71 ? 10.200 0.764 -0.229 1.00 82.19 71 VAL A N 1
ATOM 518 C CA . VAL A 1 71 ? 11.495 0.159 -0.614 1.00 82.19 71 VAL A CA 1
ATOM 519 C C . VAL A 1 71 ? 11.296 -0.979 -1.616 1.00 82.19 71 VAL A C 1
ATOM 521 O O . VAL A 1 71 ? 12.079 -1.108 -2.553 1.00 82.19 71 VAL A O 1
ATOM 524 N N . ALA A 1 72 ? 10.240 -1.782 -1.461 1.00 76.50 72 ALA A N 1
ATOM 525 C CA . ALA A 1 72 ? 9.926 -2.863 -2.395 1.00 76.50 72 ALA A CA 1
ATOM 526 C C . ALA A 1 72 ? 9.363 -2.347 -3.733 1.00 76.50 72 ALA A C 1
ATOM 528 O O . ALA A 1 72 ? 9.547 -2.987 -4.767 1.00 76.50 72 ALA A O 1
ATOM 529 N N . ILE A 1 73 ? 8.694 -1.189 -3.732 1.00 76.50 73 ILE A N 1
ATOM 530 C CA . ILE A 1 73 ? 8.071 -0.593 -4.926 1.00 76.50 73 ILE A CA 1
ATOM 531 C C . ILE A 1 73 ? 9.094 0.177 -5.775 1.00 76.50 73 ILE A C 1
ATOM 533 O O . ILE A 1 73 ? 9.036 0.127 -7.003 1.00 76.50 73 ILE A O 1
ATOM 537 N N . ALA A 1 74 ? 10.060 0.844 -5.145 1.00 78.75 74 ALA A N 1
ATOM 538 C CA . ALA A 1 74 ? 11.081 1.641 -5.820 1.00 78.75 74 ALA A CA 1
ATOM 539 C C . ALA A 1 74 ? 11.814 0.927 -6.979 1.00 78.75 74 ALA A C 1
ATOM 541 O O . ALA A 1 74 ? 11.863 1.497 -8.074 1.00 78.75 74 ALA A O 1
ATOM 542 N N . PRO A 1 75 ? 12.340 -0.307 -6.818 1.00 78.38 75 PRO A N 1
ATOM 543 C CA . PRO A 1 75 ? 12.990 -1.011 -7.921 1.00 78.38 75 PRO A CA 1
ATOM 544 C C . PRO A 1 75 ? 12.009 -1.399 -9.037 1.00 78.38 75 PRO A C 1
ATOM 546 O O . PRO A 1 75 ? 12.400 -1.380 -10.201 1.00 78.38 75 PRO A O 1
ATOM 549 N N . LEU A 1 76 ? 10.740 -1.694 -8.720 1.00 76.12 76 LEU A N 1
ATOM 550 C CA . LEU A 1 76 ? 9.715 -1.995 -9.732 1.00 76.12 76 LEU A CA 1
ATOM 551 C C . LEU A 1 76 ? 9.421 -0.770 -10.604 1.00 76.12 76 LEU A C 1
ATOM 553 O O . LEU A 1 76 ? 9.336 -0.889 -11.824 1.00 76.12 76 LEU A O 1
ATOM 557 N N . VAL A 1 77 ? 9.305 0.409 -9.985 1.00 78.81 77 VAL A N 1
ATOM 558 C CA . VAL A 1 77 ? 9.089 1.675 -10.700 1.00 78.81 77 VAL A CA 1
ATOM 559 C C . VAL A 1 77 ? 10.291 2.004 -11.577 1.00 78.81 77 VAL A C 1
ATOM 561 O O . VAL A 1 77 ? 10.110 2.321 -12.749 1.00 78.81 77 VAL A O 1
ATOM 564 N N . LEU A 1 78 ? 11.512 1.881 -11.048 1.00 76.94 78 LEU A N 1
ATOM 565 C CA . LEU A 1 78 ? 12.722 2.098 -11.841 1.00 76.94 78 LEU A CA 1
ATOM 566 C C . LEU A 1 78 ? 12.763 1.173 -13.059 1.00 76.94 78 LEU A C 1
ATOM 568 O O . LEU A 1 78 ? 12.983 1.643 -14.172 1.00 76.94 78 LEU A O 1
ATOM 572 N N . TYR A 1 79 ? 12.508 -0.118 -12.857 1.00 75.25 79 TYR A N 1
ATOM 573 C CA . TYR A 1 79 ? 12.509 -1.099 -13.936 1.00 75.25 79 TYR A CA 1
ATOM 574 C C . TYR A 1 79 ? 11.457 -0.780 -15.008 1.00 75.25 79 TYR A C 1
ATOM 576 O O . TYR A 1 79 ? 11.763 -0.795 -16.198 1.00 75.25 79 TYR A O 1
ATOM 584 N N . ALA A 1 80 ? 10.239 -0.412 -14.597 1.00 73.94 80 ALA A N 1
ATOM 585 C CA . ALA A 1 80 ? 9.186 0.001 -15.520 1.00 73.94 80 ALA A CA 1
ATOM 586 C C . ALA A 1 80 ? 9.581 1.242 -16.344 1.00 73.94 80 ALA A C 1
ATOM 588 O O . ALA A 1 80 ? 9.320 1.285 -17.544 1.00 73.94 80 ALA A O 1
ATOM 589 N N . VAL A 1 81 ? 10.238 2.235 -15.730 1.00 75.06 81 VAL A N 1
ATOM 590 C CA . VAL A 1 81 ? 10.699 3.443 -16.438 1.00 75.06 81 VAL A CA 1
ATOM 591 C C . VAL A 1 81 ? 11.825 3.121 -17.421 1.00 75.06 81 VAL A C 1
ATOM 593 O O . VAL A 1 81 ? 11.813 3.653 -18.528 1.00 75.06 81 VAL A O 1
ATOM 596 N N . VAL A 1 82 ? 12.758 2.236 -17.059 1.00 76.50 82 VAL A N 1
ATOM 597 C CA . VAL A 1 82 ? 13.831 1.792 -17.967 1.00 76.50 82 VAL A CA 1
ATOM 598 C C . VAL A 1 82 ? 13.257 1.095 -19.201 1.00 76.50 82 VAL A C 1
ATOM 600 O O . VAL A 1 82 ? 13.691 1.391 -20.307 1.00 76.50 82 VAL A O 1
ATOM 603 N N . ILE A 1 83 ? 12.246 0.232 -19.054 1.00 72.88 83 ILE A N 1
ATOM 604 C CA . ILE A 1 83 ? 11.598 -0.391 -20.223 1.00 72.88 83 ILE A CA 1
ATOM 605 C C . ILE A 1 83 ? 10.908 0.661 -21.103 1.00 72.88 83 ILE A C 1
ATOM 607 O O . ILE A 1 83 ? 10.960 0.578 -22.325 1.00 72.88 83 ILE A O 1
ATOM 611 N N . LEU A 1 84 ? 10.257 1.656 -20.496 1.00 74.19 84 LEU A N 1
ATOM 612 C CA . LEU A 1 84 ? 9.450 2.623 -21.240 1.00 74.19 84 LEU A CA 1
ATOM 613 C C . LEU A 1 84 ? 10.284 3.703 -21.951 1.00 74.19 84 LEU A C 1
ATOM 615 O O . LEU A 1 84 ? 9.895 4.180 -23.015 1.00 74.19 84 LEU A O 1
ATOM 619 N N . VAL A 1 85 ? 11.389 4.131 -21.335 1.00 77.94 85 VAL A N 1
ATOM 620 C CA . VAL A 1 85 ? 12.195 5.289 -21.770 1.00 77.94 85 VAL A CA 1
ATOM 621 C C . VAL A 1 85 ? 13.580 4.871 -22.285 1.00 77.94 85 VAL A C 1
ATOM 623 O O . VAL A 1 85 ? 14.226 5.645 -22.989 1.00 77.94 85 VAL A O 1
ATOM 626 N N . GLY A 1 86 ? 14.027 3.649 -21.989 1.00 75.31 86 GLY A N 1
ATOM 627 C CA . GLY A 1 86 ? 15.365 3.157 -22.308 1.00 75.31 86 GLY A CA 1
ATOM 628 C C . GLY A 1 86 ? 16.405 3.566 -21.262 1.00 75.31 86 GLY A C 1
ATOM 629 O O . GLY A 1 86 ? 16.125 3.615 -20.061 1.00 75.31 86 GLY A O 1
ATOM 630 N N . ASP A 1 87 ? 17.626 3.854 -21.716 1.00 81.00 87 ASP A N 1
ATOM 631 C CA . ASP A 1 87 ? 18.741 4.190 -20.830 1.00 81.00 87 ASP A CA 1
ATOM 632 C C . ASP A 1 87 ? 18.517 5.511 -20.083 1.00 81.00 87 ASP A C 1
ATOM 634 O O . ASP A 1 87 ? 18.387 6.594 -20.661 1.00 81.00 87 ASP A O 1
ATOM 638 N N . LEU A 1 88 ? 18.530 5.419 -18.755 1.00 78.88 88 LEU A N 1
ATOM 639 C CA . LEU A 1 88 ? 18.443 6.563 -17.858 1.00 78.88 88 LEU A CA 1
ATOM 640 C C . LEU A 1 88 ? 19.845 6.975 -17.417 1.00 78.88 88 LEU A C 1
ATOM 642 O O . LEU A 1 88 ? 20.665 6.149 -17.017 1.00 78.88 88 LEU A O 1
ATOM 646 N N . SER A 1 89 ? 20.105 8.281 -17.397 1.00 81.19 89 SER A N 1
ATOM 647 C CA . SER A 1 89 ? 21.300 8.787 -16.724 1.00 81.19 89 SER A CA 1
ATOM 648 C C . SER A 1 89 ? 21.211 8.523 -15.216 1.00 81.19 89 SER A C 1
ATOM 650 O O . SER A 1 89 ? 20.132 8.546 -14.621 1.00 81.19 89 SER A O 1
ATOM 652 N N . LEU A 1 90 ? 22.363 8.308 -14.579 1.00 76.06 90 LEU A N 1
ATOM 653 C CA . LEU A 1 90 ? 22.475 8.000 -13.150 1.00 76.06 90 LEU A CA 1
ATOM 654 C C . LEU A 1 90 ? 21.668 8.947 -12.226 1.00 76.06 90 LEU A C 1
ATOM 656 O O . LEU A 1 90 ? 20.951 8.437 -11.364 1.00 76.06 90 LEU A O 1
ATOM 660 N N . PRO A 1 91 ? 21.678 10.290 -12.395 1.00 77.38 91 PRO A N 1
ATOM 661 C CA . PRO A 1 91 ? 20.861 11.167 -11.551 1.00 77.38 91 PRO A CA 1
ATOM 662 C C . PRO A 1 91 ? 19.354 10.966 -11.759 1.00 77.38 91 PRO A C 1
ATOM 664 O O . PRO A 1 91 ? 18.586 11.058 -10.802 1.00 77.38 91 PRO A O 1
ATOM 667 N N . VAL A 1 92 ? 18.922 10.655 -12.984 1.00 78.19 92 VAL A N 1
ATOM 668 C CA . VAL A 1 92 ? 17.509 10.392 -13.287 1.00 78.19 92 VAL A CA 1
ATOM 669 C C . VAL A 1 92 ? 17.081 9.061 -12.676 1.00 78.19 92 VAL A C 1
ATOM 671 O O . VAL A 1 92 ? 16.039 9.004 -12.030 1.00 78.19 92 VAL A O 1
ATOM 674 N N . ALA A 1 93 ? 17.908 8.018 -12.788 1.00 74.56 93 ALA A N 1
ATOM 675 C CA . ALA A 1 93 ? 17.648 6.724 -12.162 1.00 74.56 93 ALA A CA 1
ATOM 676 C C . ALA A 1 93 ? 17.507 6.843 -10.633 1.00 74.56 93 ALA A C 1
ATOM 678 O O . ALA A 1 93 ? 16.553 6.320 -10.059 1.00 74.56 93 ALA A O 1
ATOM 679 N N . VAL A 1 94 ? 18.397 7.598 -9.977 1.00 76.19 94 VAL A N 1
ATOM 680 C CA . VAL A 1 94 ? 18.305 7.883 -8.533 1.00 76.19 94 VAL A CA 1
ATOM 681 C C . VAL A 1 94 ? 17.024 8.653 -8.201 1.00 76.19 94 VAL A C 1
ATOM 683 O O . VAL A 1 94 ? 16.340 8.311 -7.237 1.00 76.19 94 VAL A O 1
ATOM 686 N N . GLY A 1 95 ? 16.660 9.652 -9.009 1.00 79.31 95 GLY A N 1
ATOM 687 C CA . GLY A 1 95 ? 15.417 10.406 -8.838 1.00 79.31 95 GLY A CA 1
ATOM 688 C C . GLY A 1 95 ? 14.167 9.529 -8.938 1.00 79.31 95 GLY A C 1
ATOM 689 O O . GLY A 1 95 ? 13.275 9.638 -8.099 1.00 79.31 95 GLY A O 1
ATOM 690 N N . VAL A 1 96 ? 14.123 8.612 -9.908 1.00 77.31 96 VAL A N 1
ATOM 691 C CA . VAL A 1 96 ? 13.022 7.649 -10.079 1.00 77.31 96 VAL A CA 1
ATOM 692 C C . VAL A 1 96 ? 12.945 6.682 -8.899 1.00 77.31 96 VAL A C 1
ATOM 694 O O . VAL A 1 96 ? 11.852 6.393 -8.421 1.00 77.31 96 VAL A O 1
ATOM 697 N N . LEU A 1 97 ? 14.088 6.224 -8.388 1.00 78.31 97 LEU A N 1
ATOM 698 C CA . LEU A 1 97 ? 14.154 5.325 -7.235 1.00 78.31 97 LEU A CA 1
ATOM 699 C C . LEU A 1 97 ? 13.632 6.022 -5.967 1.00 78.31 97 LEU A C 1
ATOM 701 O O . LEU A 1 97 ? 12.792 5.474 -5.256 1.00 78.31 97 LEU A O 1
ATOM 705 N N . LEU A 1 98 ? 14.048 7.269 -5.731 1.00 80.38 98 LEU A N 1
ATOM 706 C CA . LEU A 1 98 ? 13.537 8.086 -4.628 1.00 80.38 98 LEU A CA 1
ATOM 707 C C . LEU A 1 98 ? 12.045 8.396 -4.785 1.00 80.38 98 LEU A C 1
ATOM 709 O O . LEU A 1 98 ? 11.307 8.313 -3.807 1.00 80.38 98 LEU A O 1
ATOM 713 N N . ALA A 1 99 ? 11.578 8.707 -5.995 1.00 81.69 99 ALA A N 1
ATOM 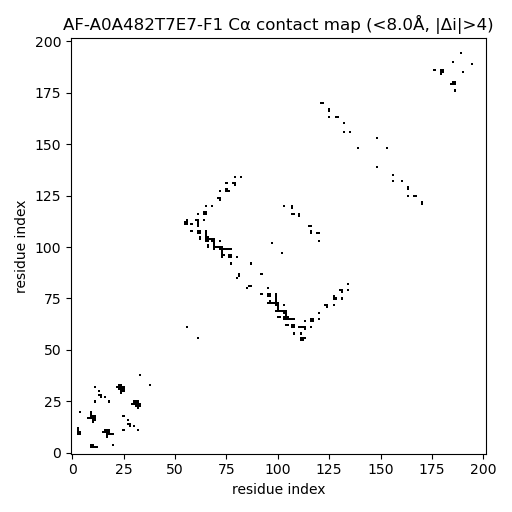714 C CA . ALA A 1 99 ? 10.164 8.966 -6.261 1.00 81.69 99 ALA A CA 1
ATOM 715 C C . ALA A 1 99 ? 9.303 7.704 -6.078 1.00 81.69 99 ALA A C 1
ATOM 717 O O . ALA A 1 99 ? 8.249 7.762 -5.445 1.00 81.69 99 ALA A O 1
ATOM 718 N N . GLY A 1 100 ? 9.774 6.557 -6.573 1.00 80.25 100 GLY A N 1
ATOM 719 C CA . GLY A 1 100 ? 9.136 5.251 -6.410 1.00 80.25 100 GLY A CA 1
ATOM 720 C C . GLY A 1 100 ? 9.163 4.736 -4.970 1.00 80.25 100 GLY A C 1
ATOM 721 O O . GLY A 1 100 ? 8.328 3.915 -4.607 1.00 80.25 100 GLY A O 1
ATOM 722 N N . TRP A 1 101 ? 10.071 5.245 -4.137 1.00 81.81 101 TRP A N 1
ATOM 723 C CA . TRP A 1 101 ? 10.106 4.956 -2.708 1.00 81.81 101 TRP A CA 1
ATOM 724 C C . TRP A 1 101 ? 9.204 5.897 -1.902 1.00 81.81 101 TRP A C 1
ATOM 726 O O . TRP A 1 101 ? 8.267 5.460 -1.228 1.00 81.81 101 TRP A O 1
ATOM 736 N N . LEU A 1 102 ? 9.487 7.199 -1.973 1.00 85.12 102 LEU A N 1
ATOM 737 C CA . LEU A 1 102 ? 8.860 8.225 -1.144 1.00 85.12 102 LEU A CA 1
ATOM 738 C C . LEU A 1 102 ? 7.425 8.521 -1.579 1.00 85.12 102 LEU A C 1
ATOM 740 O O . LEU A 1 102 ? 6.598 8.840 -0.732 1.00 85.12 102 LEU A O 1
ATOM 744 N N . GLY A 1 103 ? 7.106 8.391 -2.868 1.00 85.31 103 GLY A N 1
ATOM 745 C CA . GLY A 1 103 ? 5.757 8.615 -3.390 1.00 85.31 103 GLY A CA 1
ATOM 746 C C . GLY A 1 103 ? 4.731 7.658 -2.773 1.00 85.31 103 GLY A C 1
ATOM 747 O O . GLY A 1 103 ? 3.796 8.121 -2.115 1.00 85.31 103 GLY A O 1
ATOM 748 N N . PRO A 1 104 ? 4.909 6.330 -2.909 1.00 78.25 104 PRO A N 1
ATOM 749 C CA . PRO A 1 104 ? 4.038 5.351 -2.265 1.00 78.25 104 PRO A CA 1
ATOM 750 C C . PRO A 1 104 ? 4.053 5.460 -0.741 1.00 78.25 104 PRO A C 1
ATOM 752 O O . PRO A 1 104 ? 2.993 5.377 -0.127 1.00 78.25 104 PRO A O 1
ATOM 755 N N . ALA A 1 105 ? 5.213 5.714 -0.125 1.00 79.75 105 ALA A N 1
ATOM 756 C CA . ALA A 1 105 ? 5.303 5.894 1.322 1.00 79.75 105 ALA A CA 1
ATOM 757 C C . ALA A 1 105 ? 4.460 7.086 1.812 1.00 79.75 105 ALA A C 1
ATOM 759 O O . ALA A 1 105 ? 3.706 6.946 2.772 1.00 79.75 105 ALA A O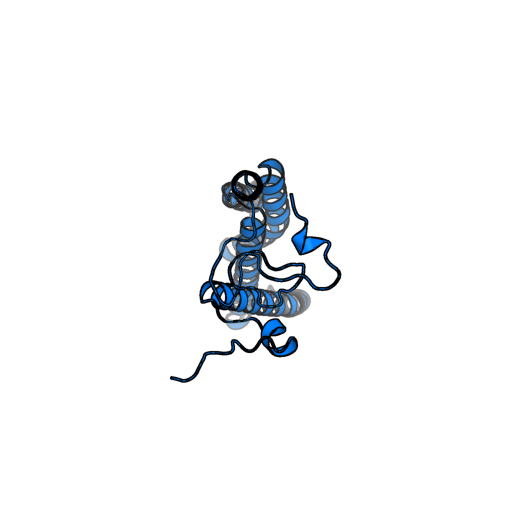 1
ATOM 760 N N . ALA A 1 106 ? 4.524 8.227 1.119 1.00 82.00 106 ALA A N 1
ATOM 761 C CA . ALA A 1 106 ? 3.742 9.423 1.432 1.00 82.00 106 ALA A CA 1
ATOM 762 C C . ALA A 1 106 ? 2.245 9.263 1.121 1.00 82.00 106 ALA A C 1
ATOM 764 O O . ALA A 1 106 ? 1.403 9.897 1.759 1.00 82.00 106 ALA A O 1
ATOM 765 N N . TYR A 1 107 ? 1.896 8.437 0.130 1.00 81.69 107 TYR A N 1
ATOM 766 C CA . TYR A 1 107 ? 0.508 8.077 -0.151 1.00 81.69 107 TYR A CA 1
ATOM 767 C C . TYR A 1 107 ? -0.066 7.195 0.965 1.00 81.69 107 TYR A C 1
ATOM 769 O O . TYR A 1 107 ? -1.146 7.475 1.487 1.00 81.69 107 TYR A O 1
ATOM 777 N N . LEU A 1 108 ? 0.681 6.166 1.370 1.00 78.81 108 LEU A N 1
ATOM 778 C CA . LEU A 1 108 ? 0.274 5.216 2.401 1.00 78.81 108 LEU A CA 1
ATOM 779 C C . LEU A 1 108 ? 0.261 5.839 3.804 1.00 78.81 108 LEU A C 1
ATOM 781 O O . LEU A 1 108 ? -0.611 5.507 4.600 1.00 78.81 108 LEU A O 1
ATOM 785 N N . SER A 1 109 ? 1.144 6.796 4.103 1.00 77.12 109 SER A N 1
ATOM 786 C CA . SER A 1 109 ? 1.196 7.460 5.415 1.00 77.12 109 SER A CA 1
ATOM 787 C C . SER A 1 109 ? -0.036 8.306 5.749 1.00 77.12 109 SER A C 1
ATOM 789 O O . SER A 1 109 ? -0.182 8.743 6.886 1.00 77.12 109 SER A O 1
ATOM 791 N N . ARG A 1 110 ? -0.905 8.585 4.769 1.00 79.19 110 ARG A N 1
ATOM 792 C CA . ARG A 1 110 ? -2.167 9.318 4.978 1.00 79.19 110 ARG A CA 1
ATOM 793 C C . ARG A 1 110 ? -3.296 8.425 5.493 1.00 79.19 110 ARG A C 1
ATOM 795 O O . ARG A 1 110 ? -4.381 8.925 5.774 1.00 79.19 110 ARG A O 1
ATOM 802 N N . LEU A 1 111 ? -3.068 7.117 5.564 1.00 78.81 111 LEU A N 1
ATOM 803 C CA . LEU A 1 111 ? -4.054 6.158 6.040 1.00 78.81 111 LEU A CA 1
ATOM 804 C C . LEU A 1 111 ? -4.081 6.135 7.568 1.00 78.81 111 LEU A C 1
ATOM 806 O O . LEU A 1 111 ? -3.064 6.317 8.229 1.00 78.81 111 LEU A O 1
ATOM 810 N N . ARG A 1 112 ? -5.270 5.908 8.124 1.00 69.88 112 ARG A N 1
ATOM 811 C CA . ARG A 1 112 ? -5.524 5.980 9.570 1.00 69.88 112 ARG A CA 1
ATOM 812 C C . ARG A 1 112 ? -5.095 4.704 10.301 1.00 69.88 112 ARG A C 1
ATOM 814 O O . ARG A 1 112 ? -4.753 4.757 11.474 1.00 69.88 112 ARG A O 1
ATOM 821 N N . ASN A 1 113 ? -5.045 3.581 9.577 1.00 74.25 113 ASN A N 1
ATOM 822 C CA . ASN A 1 113 ? -4.784 2.253 10.125 1.00 74.25 113 ASN A CA 1
ATOM 823 C C . ASN A 1 113 ? -3.620 1.541 9.404 1.00 74.25 113 ASN A C 1
ATOM 825 O O . ASN A 1 113 ? -3.561 1.551 8.171 1.00 74.25 113 ASN A O 1
ATOM 829 N N . PRO A 1 114 ? -2.727 0.838 10.127 1.00 68.44 114 PRO A N 1
ATOM 830 C CA . PRO A 1 114 ? -1.586 0.130 9.542 1.00 68.44 114 PRO A CA 1
ATOM 831 C C . PRO A 1 114 ? -2.019 -1.103 8.734 1.00 68.44 114 PRO A C 1
ATOM 833 O O . PRO A 1 114 ? -1.351 -1.491 7.777 1.00 68.44 114 PRO A O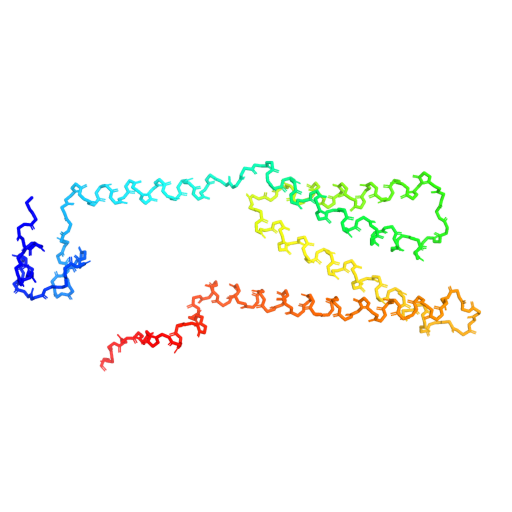 1
ATOM 836 N N . SER A 1 115 ? -3.165 -1.701 9.067 1.00 72.50 115 SER A N 1
ATOM 837 C CA . SER A 1 115 ? -3.768 -2.789 8.292 1.00 72.50 115 SER A CA 1
ATOM 838 C C . SER A 1 115 ? -4.197 -2.325 6.895 1.00 72.50 115 SER A C 1
ATOM 840 O O . SER A 1 115 ? -3.972 -3.031 5.910 1.00 72.50 115 SER A O 1
ATOM 842 N N . GLU A 1 116 ? -4.741 -1.111 6.782 1.00 75.81 116 GLU A N 1
ATOM 843 C CA . GLU A 1 116 ? -5.090 -0.503 5.495 1.00 75.81 116 GLU A CA 1
ATOM 844 C C . GLU A 1 116 ? -3.854 -0.174 4.654 1.00 75.81 116 GLU A C 1
ATOM 846 O O . GLU A 1 116 ? -3.881 -0.358 3.432 1.00 75.81 116 GLU A O 1
ATOM 851 N N . VAL A 1 117 ? -2.771 0.276 5.300 1.00 77.69 117 VAL A N 1
ATOM 852 C CA . VAL A 1 117 ? -1.466 0.485 4.653 1.00 77.69 117 VAL A CA 1
ATOM 853 C C . VAL A 1 117 ? -0.962 -0.812 4.044 1.00 77.69 117 VAL A C 1
ATOM 855 O O . VAL A 1 117 ? -0.604 -0.836 2.866 1.00 77.69 117 VAL A O 1
ATOM 858 N N . LEU A 1 118 ? -0.977 -1.897 4.819 1.00 76.81 118 LEU A N 1
ATOM 859 C CA . LEU A 1 118 ? -0.499 -3.197 4.365 1.00 76.81 118 LEU A CA 1
ATOM 860 C C . LEU A 1 118 ? -1.339 -3.721 3.193 1.00 76.81 118 LEU A C 1
ATOM 862 O O . LEU A 1 118 ? -0.783 -4.158 2.187 1.00 76.81 118 LEU A O 1
ATOM 866 N N . ALA A 1 119 ? -2.669 -3.636 3.289 1.00 77.88 119 ALA A N 1
ATOM 867 C CA . ALA A 1 119 ? -3.570 -4.112 2.245 1.00 77.88 119 ALA A CA 1
ATOM 868 C C . ALA A 1 119 ? -3.386 -3.335 0.931 1.00 77.88 119 ALA A C 1
ATOM 870 O O . ALA A 1 119 ? -3.109 -3.940 -0.107 1.00 77.88 119 ALA A O 1
ATOM 871 N N . ARG A 1 120 ? -3.493 -1.997 0.961 1.00 79.62 120 ARG A N 1
ATOM 872 C CA . ARG A 1 120 ? -3.332 -1.155 -0.243 1.00 79.62 120 ARG A CA 1
ATOM 873 C C . ARG A 1 120 ? -1.916 -1.219 -0.795 1.00 79.62 120 ARG A C 1
ATOM 875 O O . ARG A 1 120 ? -1.719 -1.255 -2.005 1.00 79.62 120 ARG A O 1
ATOM 882 N N . GLY A 1 121 ? -0.936 -1.267 0.088 1.00 76.81 121 GLY A N 1
ATOM 883 C CA . GLY A 1 121 ? 0.453 -1.386 -0.283 1.00 76.81 121 GLY A CA 1
ATOM 884 C C . GLY A 1 121 ? 0.781 -2.708 -0.983 1.00 76.81 121 GLY A C 1
ATOM 885 O O . GLY A 1 121 ? 1.459 -2.703 -2.009 1.00 76.81 121 GLY A O 1
ATOM 886 N N . LEU A 1 122 ? 0.231 -3.830 -0.509 1.00 78.50 122 LEU A N 1
ATOM 887 C CA . LEU A 1 122 ? 0.365 -5.119 -1.190 1.00 78.50 122 LEU A CA 1
ATOM 888 C C . LEU A 1 122 ? -0.266 -5.078 -2.591 1.00 78.50 122 LEU A C 1
ATOM 890 O O . LEU A 1 122 ? 0.318 -5.608 -3.534 1.00 78.50 122 LEU A O 1
ATOM 894 N N . TYR A 1 123 ? -1.412 -4.405 -2.754 1.00 77.50 123 TYR A N 1
ATOM 895 C CA . TYR A 1 123 ? -2.003 -4.177 -4.077 1.00 77.50 123 TYR A CA 1
ATOM 896 C C . TYR A 1 123 ? -1.071 -3.392 -5.003 1.00 77.50 123 TYR A C 1
ATOM 898 O O . TYR A 1 123 ? -0.938 -3.770 -6.164 1.00 77.50 123 TYR A O 1
ATOM 906 N N . LEU A 1 124 ? -0.401 -2.346 -4.506 1.00 77.00 124 LEU A N 1
ATOM 907 C CA . LEU A 1 124 ? 0.568 -1.577 -5.294 1.00 77.00 124 LEU A CA 1
ATOM 908 C C . LEU A 1 124 ? 1.762 -2.434 -5.724 1.00 77.00 124 LEU A C 1
ATOM 910 O O . LEU A 1 124 ? 2.169 -2.367 -6.881 1.00 77.00 124 LEU A O 1
ATOM 914 N N . VAL A 1 125 ? 2.286 -3.276 -4.828 1.00 73.81 125 VAL A N 1
ATOM 915 C CA . VAL A 1 125 ? 3.378 -4.207 -5.154 1.00 73.81 125 VAL A CA 1
ATOM 916 C C . VAL A 1 125 ? 2.929 -5.207 -6.219 1.00 73.81 125 VAL A C 1
ATOM 918 O O . VAL A 1 125 ? 3.593 -5.348 -7.242 1.00 73.81 125 VAL A O 1
ATOM 921 N N . VAL A 1 126 ? 1.781 -5.864 -6.029 1.00 74.12 126 VAL A N 1
ATOM 922 C CA . VAL A 1 126 ? 1.247 -6.842 -6.993 1.00 74.12 126 VAL A CA 1
ATOM 923 C C . VAL A 1 126 ? 0.964 -6.188 -8.347 1.00 74.12 126 VAL A C 1
ATOM 925 O O . VAL A 1 126 ? 1.298 -6.767 -9.379 1.00 74.12 126 VAL A O 1
ATOM 928 N N . ALA A 1 127 ? 0.391 -4.983 -8.361 1.00 73.19 127 ALA A N 1
ATOM 929 C CA . ALA A 1 127 ? 0.154 -4.228 -9.586 1.00 73.19 127 ALA A CA 1
ATOM 930 C C . ALA A 1 127 ? 1.470 -3.869 -10.288 1.00 73.19 127 ALA A C 1
ATOM 932 O O . ALA A 1 127 ? 1.590 -4.082 -11.491 1.00 73.19 127 ALA A O 1
ATOM 933 N N . GLY A 1 128 ? 2.474 -3.399 -9.540 1.00 73.44 128 GLY A N 1
ATOM 934 C CA . GLY A 1 128 ? 3.806 -3.114 -10.069 1.00 73.44 128 GLY A CA 1
ATOM 935 C C . GLY A 1 128 ? 4.450 -4.349 -10.697 1.00 73.44 128 GLY A C 1
ATOM 936 O O . GLY A 1 128 ? 4.905 -4.293 -11.836 1.00 73.44 128 GLY A O 1
ATOM 937 N N . VAL A 1 129 ? 4.411 -5.493 -10.008 1.00 74.00 129 VAL A N 1
ATOM 938 C CA . VAL A 1 129 ? 4.932 -6.755 -10.553 1.00 74.00 129 VAL A CA 1
ATOM 939 C C . VAL A 1 129 ? 4.157 -7.188 -11.802 1.00 74.00 129 VAL A C 1
ATOM 941 O O . VAL A 1 129 ? 4.772 -7.603 -12.780 1.00 74.00 129 VAL A O 1
ATOM 944 N N . ALA A 1 130 ? 2.829 -7.059 -11.818 1.00 72.12 130 ALA A N 1
ATOM 945 C CA . ALA A 1 130 ? 2.019 -7.399 -12.987 1.00 72.12 130 ALA A CA 1
ATOM 946 C C . ALA A 1 130 ? 2.348 -6.520 -14.205 1.00 72.12 130 ALA A C 1
ATOM 948 O O . ALA A 1 130 ? 2.455 -7.042 -15.314 1.00 72.12 130 ALA A O 1
ATOM 949 N N . VAL A 1 131 ? 2.553 -5.213 -14.004 1.00 73.62 131 VAL A N 1
ATOM 950 C CA . VAL A 1 131 ? 2.995 -4.288 -15.062 1.00 73.62 131 VAL A CA 1
ATOM 951 C C . VAL A 1 131 ? 4.356 -4.709 -15.605 1.00 73.62 131 VAL A C 1
ATOM 953 O O . VAL A 1 131 ? 4.521 -4.786 -16.818 1.00 73.62 131 VAL A O 1
ATOM 956 N N . VAL A 1 132 ? 5.303 -5.042 -14.726 1.00 70.25 132 VAL A N 1
ATOM 957 C CA . VAL A 1 132 ? 6.631 -5.525 -15.124 1.00 70.25 132 VAL A CA 1
ATOM 958 C C . VAL A 1 132 ? 6.535 -6.815 -15.944 1.00 70.25 132 VAL A C 1
ATOM 960 O O . VAL A 1 132 ? 7.128 -6.903 -17.015 1.00 70.25 132 VAL A O 1
ATOM 963 N N . VAL A 1 133 ? 5.750 -7.796 -15.492 1.00 73.12 133 VAL A N 1
ATOM 964 C CA . VAL A 1 133 ? 5.548 -9.062 -16.217 1.00 73.12 133 VAL A CA 1
ATOM 965 C C . VAL A 1 133 ? 4.894 -8.828 -17.579 1.00 73.12 133 VAL A C 1
ATOM 967 O O . VAL A 1 133 ? 5.327 -9.424 -18.562 1.00 73.12 133 VAL A O 1
ATOM 970 N N . LEU A 1 134 ? 3.882 -7.959 -17.664 1.00 72.31 134 LEU A N 1
ATOM 971 C CA . LEU A 1 134 ? 3.240 -7.609 -18.934 1.00 72.31 134 LEU A CA 1
ATOM 972 C C . LEU A 1 134 ? 4.204 -6.903 -19.886 1.00 72.31 134 LEU A C 1
ATOM 974 O O . LEU A 1 134 ? 4.227 -7.241 -21.065 1.00 72.31 134 LEU A O 1
ATOM 978 N N . ALA A 1 135 ? 5.006 -5.965 -19.384 1.00 68.12 135 ALA A N 1
ATOM 979 C CA . ALA A 1 135 ? 5.988 -5.248 -20.187 1.00 68.12 135 ALA A CA 1
ATOM 980 C C . ALA A 1 135 ? 7.044 -6.208 -20.762 1.00 68.12 135 ALA A C 1
ATOM 982 O O . ALA A 1 135 ? 7.303 -6.192 -21.963 1.00 68.12 135 ALA A O 1
ATOM 983 N N . VAL A 1 136 ? 7.572 -7.117 -19.934 1.00 70.81 136 VAL A N 1
ATOM 984 C CA . VAL A 1 136 ? 8.511 -8.161 -20.378 1.00 70.81 136 VAL A CA 1
ATOM 985 C C . VAL A 1 136 ? 7.844 -9.136 -21.355 1.00 70.81 136 VAL A C 1
ATOM 987 O O . VAL A 1 136 ? 8.437 -9.500 -22.365 1.00 70.81 136 VAL A O 1
ATOM 990 N N . GLY A 1 137 ? 6.605 -9.558 -21.092 1.00 66.81 137 GLY A N 1
ATOM 991 C CA . GLY A 1 137 ? 5.865 -10.451 -21.986 1.00 66.81 137 GLY A CA 1
ATOM 992 C C . GLY A 1 137 ? 5.574 -9.822 -23.352 1.00 66.81 137 GLY A C 1
ATOM 993 O O . GLY A 1 137 ? 5.646 -10.509 -24.368 1.00 66.81 137 GLY A O 1
ATOM 994 N N . TYR A 1 138 ? 5.290 -8.519 -23.387 1.00 63.97 138 TYR A N 1
ATOM 995 C CA . TYR A 1 138 ? 5.048 -7.762 -24.615 1.00 63.97 138 TYR A CA 1
ATOM 996 C C . TYR A 1 138 ? 6.312 -7.649 -25.479 1.00 63.97 138 TYR A C 1
ATOM 998 O O . TYR A 1 138 ? 6.250 -7.907 -26.678 1.00 63.97 138 TYR A O 1
ATOM 1006 N N . GLU A 1 139 ? 7.467 -7.366 -24.870 1.00 61.75 139 GLU A N 1
ATOM 1007 C CA . GLU A 1 139 ? 8.781 -7.383 -25.539 1.00 61.75 139 GLU A CA 1
ATOM 1008 C C . GLU A 1 139 ? 9.093 -8.743 -26.189 1.00 61.75 139 GLU A C 1
ATOM 1010 O O . GLU A 1 139 ? 9.561 -8.801 -27.328 1.00 61.75 139 GLU A O 1
ATOM 1015 N N . VAL A 1 140 ? 8.785 -9.844 -25.493 1.00 59.38 140 VAL A N 1
ATOM 1016 C CA . VAL A 1 140 ? 8.983 -11.216 -25.997 1.00 59.38 140 VAL A CA 1
ATOM 1017 C C . VAL A 1 140 ? 8.039 -11.543 -27.162 1.00 59.38 140 VAL A C 1
ATOM 1019 O O . VAL A 1 140 ? 8.437 -12.248 -28.083 1.00 59.38 140 VAL A O 1
ATOM 1022 N N . LEU A 1 141 ? 6.804 -11.029 -27.150 1.00 58.41 141 LEU A N 1
ATOM 1023 C CA . LEU A 1 141 ? 5.807 -11.257 -28.208 1.00 58.41 141 LEU A CA 1
ATOM 1024 C C . LEU A 1 141 ? 6.052 -10.430 -29.484 1.00 58.41 141 LEU A C 1
ATOM 1026 O O . LEU A 1 141 ? 5.567 -10.819 -30.544 1.00 58.41 141 LEU A O 1
ATOM 1030 N N . LEU A 1 142 ? 6.767 -9.304 -29.395 1.00 58.69 142 LEU A N 1
ATOM 1031 C CA . LEU A 1 142 ? 7.049 -8.402 -30.525 1.00 58.69 142 LEU A CA 1
ATOM 1032 C C . LEU A 1 142 ? 8.452 -8.544 -31.127 1.00 58.69 142 LEU A C 1
ATOM 1034 O O . LEU A 1 142 ? 8.697 -8.015 -32.212 1.00 58.69 142 LEU A O 1
ATOM 1038 N N . SER A 1 143 ? 9.370 -9.240 -30.457 1.00 51.56 143 SER A N 1
ATOM 1039 C CA . SER A 1 143 ? 10.750 -9.382 -30.931 1.00 51.56 143 SER A CA 1
ATOM 1040 C C . SER A 1 143 ? 10.914 -10.527 -31.939 1.00 51.56 143 SER A C 1
ATOM 1042 O O . SER A 1 143 ? 11.270 -11.640 -31.571 1.00 51.56 143 SER A O 1
ATOM 1044 N N . ASP A 1 144 ? 10.756 -10.209 -33.228 1.00 49.94 144 ASP A N 1
ATOM 1045 C CA . ASP A 1 144 ? 11.354 -10.927 -34.379 1.00 49.94 144 ASP A CA 1
ATOM 1046 C C . ASP A 1 144 ? 12.767 -10.362 -34.728 1.00 49.94 144 ASP A C 1
ATOM 1048 O O . ASP A 1 144 ? 13.269 -10.490 -35.845 1.00 49.94 144 ASP A O 1
ATOM 1052 N N . GLY A 1 145 ? 13.430 -9.692 -33.772 1.00 46.44 145 GLY A N 1
ATOM 1053 C CA . GLY A 1 145 ? 14.745 -9.041 -33.909 1.00 46.44 145 GLY A CA 1
ATOM 1054 C C . GLY A 1 145 ? 15.647 -9.263 -32.682 1.00 46.44 145 GLY A C 1
ATOM 1055 O O . GLY A 1 145 ? 15.161 -9.756 -31.667 1.00 46.44 145 GLY A O 1
ATOM 1056 N N . PRO A 1 146 ? 16.962 -8.956 -32.764 1.00 43.97 146 PRO A N 1
ATOM 1057 C CA . PRO A 1 146 ? 17.993 -9.494 -31.873 1.00 43.97 146 PRO A CA 1
ATOM 1058 C C . PRO A 1 146 ? 17.682 -9.210 -30.400 1.00 43.97 146 PRO A C 1
ATOM 1060 O O . PRO A 1 146 ? 17.673 -8.069 -29.946 1.00 43.97 146 PRO A O 1
ATOM 1063 N N . SER A 1 147 ? 17.419 -10.297 -29.681 1.00 45.97 147 SER A N 1
ATOM 1064 C CA . SER A 1 147 ? 16.938 -10.357 -28.307 1.00 45.97 147 SER A CA 1
ATOM 1065 C C . SER A 1 147 ? 17.861 -9.629 -27.327 1.00 45.97 147 SER A C 1
ATOM 1067 O O . SER A 1 147 ? 18.952 -10.105 -27.015 1.00 45.97 147 SER A O 1
ATOM 1069 N N . VAL A 1 148 ? 17.384 -8.516 -26.769 1.00 49.66 148 VAL A N 1
ATOM 1070 C CA . VAL A 1 148 ? 17.965 -7.861 -25.578 1.00 49.66 148 VAL A CA 1
ATOM 1071 C C . VAL A 1 148 ? 17.656 -8.628 -24.282 1.00 49.66 148 VAL A C 1
ATOM 1073 O O . VAL A 1 148 ? 18.217 -8.344 -23.224 1.00 49.66 148 VAL A O 1
ATOM 1076 N N . VAL A 1 149 ? 16.797 -9.646 -24.357 1.00 51.09 149 VAL A N 1
ATOM 1077 C CA . VAL A 1 149 ? 16.392 -10.484 -23.229 1.00 51.09 149 VAL A CA 1
ATOM 1078 C C . VAL A 1 149 ? 17.218 -11.771 -23.240 1.00 51.09 149 VAL A C 1
ATOM 1080 O O . VAL A 1 149 ? 16.930 -12.704 -23.982 1.00 51.09 149 VAL A O 1
ATOM 1083 N N . SER A 1 150 ? 18.276 -11.809 -22.425 1.00 55.72 150 SER A N 1
ATOM 1084 C CA . SER A 1 150 ? 19.011 -13.045 -22.118 1.00 55.72 150 SER A CA 1
ATOM 1085 C C . SER A 1 150 ? 18.037 -14.126 -21.619 1.00 55.72 150 SER A C 1
ATOM 1087 O O . SER A 1 150 ? 17.099 -13.807 -20.886 1.00 55.72 150 SER A O 1
ATOM 1089 N N . GLU A 1 151 ? 18.266 -15.407 -21.943 1.00 55.66 151 GLU A N 1
ATOM 1090 C CA . GLU A 1 151 ? 17.509 -16.555 -21.393 1.00 55.66 151 GLU A CA 1
ATOM 1091 C C . GLU A 1 151 ? 17.348 -16.473 -19.863 1.00 55.66 151 GLU A C 1
ATOM 1093 O O . GLU A 1 151 ? 16.330 -16.880 -19.300 1.00 55.66 151 GLU A O 1
ATOM 1098 N N . GLN A 1 152 ? 18.330 -15.876 -19.181 1.00 53.12 152 GLN A N 1
ATOM 1099 C CA . GLN A 1 152 ? 18.287 -15.629 -17.742 1.00 53.12 152 GLN A CA 1
ATOM 1100 C C . GLN A 1 152 ? 17.194 -14.643 -17.321 1.00 53.12 152 GLN A C 1
ATOM 1102 O O . GLN A 1 152 ? 16.568 -14.848 -16.286 1.00 53.12 152 GLN A O 1
ATOM 1107 N N . THR A 1 153 ? 16.902 -13.613 -18.110 1.00 57.31 153 THR A N 1
ATOM 1108 C CA . THR A 1 153 ? 15.856 -12.631 -17.799 1.00 57.31 153 THR A CA 1
ATOM 1109 C C . THR A 1 153 ? 14.455 -13.230 -17.974 1.00 57.31 153 THR A C 1
ATOM 1111 O O . THR A 1 153 ? 13.558 -12.919 -17.191 1.00 57.31 153 THR A O 1
ATOM 1114 N N . ALA A 1 154 ? 14.277 -14.145 -18.936 1.00 58.41 154 ALA A N 1
ATOM 1115 C CA . ALA A 1 154 ? 13.032 -14.897 -19.129 1.00 58.41 154 ALA A CA 1
ATOM 1116 C C . ALA A 1 154 ? 12.779 -15.914 -17.999 1.00 58.41 154 ALA A C 1
ATOM 1118 O O . ALA A 1 154 ? 11.654 -16.069 -17.525 1.00 58.41 154 ALA A O 1
ATOM 1119 N N . LEU A 1 155 ? 13.832 -16.574 -17.508 1.00 58.91 155 LEU A N 1
ATOM 1120 C CA . LEU A 1 155 ? 13.738 -17.450 -16.336 1.00 58.91 155 LEU A CA 1
ATOM 1121 C C . LEU A 1 155 ? 13.427 -16.671 -15.056 1.00 58.91 155 LEU A C 1
ATOM 1123 O O . LEU A 1 155 ? 12.624 -17.123 -14.240 1.00 58.91 155 LEU A O 1
ATOM 1127 N N . VAL A 1 156 ? 14.024 -15.489 -14.883 1.00 61.12 156 VAL A N 1
ATOM 1128 C CA . VAL A 1 156 ? 13.761 -14.629 -13.722 1.00 61.12 156 VAL A CA 1
ATOM 1129 C C . VAL A 1 156 ? 12.336 -14.075 -13.759 1.00 61.12 156 VAL A C 1
ATOM 1131 O O . VAL A 1 156 ? 11.674 -14.069 -12.722 1.00 61.12 156 VAL A O 1
ATOM 1134 N N . SER A 1 157 ? 11.817 -13.675 -14.925 1.00 53.94 157 SER A N 1
ATOM 1135 C CA . SER A 1 157 ? 10.435 -13.193 -15.051 1.00 53.94 157 SER A CA 1
ATOM 1136 C C . SER A 1 157 ? 9.408 -14.304 -14.807 1.00 53.94 157 SER A C 1
ATOM 1138 O O . SER A 1 157 ? 8.434 -14.083 -14.084 1.00 53.94 157 SER A O 1
ATOM 1140 N N . LEU A 1 158 ? 9.658 -15.520 -15.302 1.00 63.84 158 LEU A N 1
ATOM 1141 C CA . LEU A 1 158 ? 8.818 -16.690 -15.027 1.00 63.84 158 LEU A CA 1
ATOM 1142 C C . LEU A 1 158 ? 8.902 -17.106 -13.548 1.00 63.84 158 LEU A C 1
ATOM 1144 O O . LEU A 1 158 ? 7.885 -17.425 -12.930 1.00 63.84 158 LEU A O 1
ATOM 1148 N N . GLY A 1 159 ? 10.092 -17.001 -12.951 1.00 67.56 159 GLY A N 1
ATOM 1149 C CA . GLY A 1 159 ? 10.319 -17.208 -11.522 1.00 67.56 159 GLY A CA 1
ATOM 1150 C C . GLY A 1 159 ? 9.596 -16.192 -10.632 1.00 67.56 159 GLY A C 1
ATOM 1151 O O . GLY A 1 159 ? 9.124 -16.564 -9.561 1.00 67.56 159 GLY A O 1
ATOM 1152 N N . LEU A 1 160 ? 9.446 -14.939 -11.079 1.00 65.81 160 LEU A N 1
ATOM 1153 C CA . LEU A 1 160 ? 8.707 -13.875 -10.379 1.00 65.81 160 LEU A CA 1
ATOM 1154 C C . LEU A 1 160 ? 7.190 -13.931 -10.614 1.00 65.81 160 LEU A C 1
ATOM 1156 O O . LEU A 1 160 ? 6.416 -13.533 -9.740 1.00 65.81 160 LEU A O 1
ATOM 1160 N N . ALA A 1 161 ? 6.742 -14.470 -11.750 1.00 66.31 161 ALA A N 1
ATOM 1161 C CA . ALA A 1 161 ? 5.322 -14.629 -12.059 1.00 66.31 161 ALA A CA 1
ATOM 1162 C C . ALA A 1 161 ? 4.612 -15.584 -11.080 1.00 66.31 161 ALA A C 1
ATOM 1164 O O . ALA A 1 161 ? 3.452 -15.364 -10.722 1.00 66.31 161 ALA A O 1
ATOM 1165 N N . ILE A 1 162 ? 5.308 -16.615 -10.592 1.00 67.62 162 ILE A N 1
ATOM 1166 C CA . ILE A 1 162 ? 4.764 -17.583 -9.628 1.00 67.62 162 ILE A CA 1
ATOM 1167 C C . ILE A 1 162 ? 4.405 -16.912 -8.285 1.00 67.62 162 ILE A C 1
ATOM 1169 O O . ILE A 1 162 ? 3.237 -16.956 -7.903 1.00 67.62 162 ILE A O 1
ATOM 1173 N N . PRO A 1 163 ? 5.321 -16.238 -7.564 1.00 55.06 163 PRO A N 1
ATOM 1174 C CA . PRO A 1 163 ? 4.978 -15.550 -6.323 1.00 55.06 163 PRO A CA 1
ATOM 1175 C C . PRO A 1 163 ? 4.011 -14.379 -6.542 1.00 55.06 163 PRO A C 1
ATOM 1177 O O . PRO A 1 163 ? 3.172 -14.132 -5.678 1.00 55.06 163 PRO A O 1
ATOM 1180 N N . ALA A 1 164 ? 4.049 -13.702 -7.695 1.00 65.38 164 ALA A N 1
ATOM 1181 C CA . ALA A 1 164 ? 3.093 -12.641 -8.022 1.00 65.38 164 ALA A CA 1
ATOM 1182 C C . ALA A 1 164 ? 1.657 -13.168 -8.165 1.00 65.38 164 ALA A C 1
ATOM 1184 O O . ALA A 1 164 ? 0.720 -12.603 -7.598 1.00 65.38 164 ALA A O 1
ATOM 1185 N N . THR A 1 165 ? 1.479 -14.278 -8.886 1.00 68.12 165 THR A N 1
ATOM 1186 C CA . THR A 1 165 ? 0.170 -14.928 -9.047 1.00 68.12 165 THR A CA 1
ATOM 1187 C C . THR A 1 165 ? -0.330 -15.503 -7.726 1.00 68.12 165 THR A C 1
ATOM 1189 O O . THR A 1 165 ? -1.503 -15.330 -7.391 1.00 68.12 165 THR A O 1
ATOM 1192 N N . LEU A 1 166 ? 0.556 -16.099 -6.923 1.00 69.19 166 LEU A N 1
ATOM 1193 C CA . LEU A 1 166 ? 0.231 -16.571 -5.575 1.00 69.19 166 LEU A CA 1
ATOM 1194 C C . LEU A 1 166 ? -0.185 -15.417 -4.652 1.00 69.19 166 LEU A C 1
ATOM 1196 O O . LEU A 1 166 ? -1.223 -15.502 -3.995 1.00 69.19 166 LEU A O 1
ATOM 1200 N N . GLY A 1 167 ? 0.558 -14.309 -4.665 1.00 66.69 167 GLY A N 1
ATOM 1201 C CA . GLY A 1 167 ? 0.231 -13.091 -3.923 1.00 66.69 167 GLY A CA 1
ATOM 1202 C C . GLY A 1 167 ? -1.118 -12.503 -4.340 1.00 66.69 167 GLY A C 1
ATOM 1203 O O . GLY A 1 167 ? -1.958 -12.216 -3.486 1.00 66.69 167 GLY A O 1
ATOM 1204 N N . ALA A 1 168 ? -1.387 -12.416 -5.646 1.00 70.56 168 ALA A N 1
ATOM 1205 C CA . ALA A 1 168 ? -2.669 -11.955 -6.176 1.00 70.56 168 ALA A CA 1
ATOM 1206 C C . ALA A 1 168 ? -3.837 -12.873 -5.773 1.00 70.56 168 ALA A C 1
ATOM 1208 O O . ALA A 1 168 ? -4.926 -12.394 -5.445 1.00 70.56 168 ALA A O 1
ATOM 1209 N N . LEU A 1 169 ? -3.628 -14.193 -5.764 1.00 70.62 169 LEU A N 1
ATOM 1210 C CA . LEU A 1 169 ? -4.637 -15.159 -5.326 1.00 70.62 169 LEU A CA 1
ATOM 1211 C C . LEU A 1 169 ? -4.934 -15.038 -3.829 1.00 70.62 169 LEU A C 1
ATOM 1213 O O . LEU A 1 169 ? -6.103 -15.079 -3.437 1.00 70.62 169 LEU A O 1
ATOM 1217 N N . ILE A 1 170 ? -3.906 -14.855 -3.000 1.00 71.69 170 ILE A N 1
ATOM 1218 C CA . ILE A 1 170 ? -4.070 -14.654 -1.556 1.00 71.69 170 ILE A CA 1
ATOM 1219 C C . ILE A 1 170 ? -4.796 -13.331 -1.287 1.00 71.69 170 ILE A C 1
ATOM 1221 O O . ILE A 1 170 ? -5.773 -13.327 -0.538 1.00 71.69 170 ILE A O 1
ATOM 1225 N N . ALA A 1 171 ? -4.405 -12.243 -1.955 1.00 63.81 171 ALA A N 1
ATOM 1226 C CA . ALA A 1 171 ? -5.065 -10.943 -1.838 1.00 63.81 171 ALA A CA 1
ATOM 1227 C C . ALA A 1 171 ? -6.545 -11.011 -2.250 1.00 63.81 171 ALA A C 1
ATOM 1229 O O . ALA A 1 171 ? -7.416 -10.533 -1.522 1.00 63.81 171 ALA A O 1
ATOM 1230 N N . ARG A 1 172 ? -6.863 -11.694 -3.359 1.00 73.94 172 ARG A N 1
ATOM 1231 C CA . ARG A 1 172 ? -8.256 -11.930 -3.780 1.00 73.94 172 ARG A CA 1
ATOM 1232 C C . ARG A 1 172 ? -9.042 -12.742 -2.755 1.00 73.94 172 ARG A C 1
ATOM 1234 O O . ARG A 1 172 ? -10.206 -12.439 -2.507 1.00 73.94 172 ARG A O 1
ATOM 1241 N N . ARG A 1 173 ? -8.440 -13.777 -2.161 1.00 71.88 173 ARG A N 1
ATOM 1242 C CA . ARG A 1 173 ? -9.096 -14.574 -1.111 1.00 71.88 173 ARG A CA 1
ATOM 1243 C C . ARG A 1 173 ? -9.346 -13.751 0.149 1.00 71.88 173 ARG A C 1
ATOM 1245 O O . ARG A 1 173 ? -10.427 -13.863 0.718 1.00 71.88 173 ARG A O 1
ATOM 1252 N N . ALA A 1 174 ? -8.389 -12.922 0.556 1.00 68.06 174 ALA A N 1
ATOM 1253 C CA . ALA A 1 174 ? -8.537 -12.028 1.699 1.00 68.06 174 ALA A CA 1
ATOM 1254 C C . ALA A 1 174 ? -9.641 -10.986 1.461 1.00 68.06 174 ALA A C 1
ATOM 1256 O O . ALA A 1 174 ? -10.516 -10.831 2.307 1.00 68.06 174 ALA A O 1
ATOM 1257 N N . ALA A 1 175 ? -9.675 -10.364 0.278 1.00 67.88 175 ALA A N 1
ATOM 1258 C CA . ALA A 1 175 ? -10.726 -9.421 -0.100 1.00 67.88 175 ALA A CA 1
ATOM 1259 C C . ALA A 1 175 ? -12.117 -10.074 -0.109 1.00 67.88 175 ALA A C 1
ATOM 1261 O O . ALA A 1 175 ? -13.057 -9.511 0.436 1.00 67.88 175 ALA A O 1
ATOM 1262 N N . ARG A 1 176 ? -12.245 -11.298 -0.643 1.00 71.25 176 ARG A N 1
ATOM 1263 C CA . ARG A 1 176 ? -13.513 -12.051 -0.603 1.00 71.25 176 ARG A CA 1
ATOM 1264 C C . ARG A 1 176 ? -13.956 -12.400 0.816 1.00 71.25 176 ARG A C 1
ATOM 1266 O O . ARG A 1 176 ? -15.151 -12.448 1.065 1.00 71.25 176 ARG A O 1
ATOM 1273 N N . ARG A 1 177 ? -13.024 -12.672 1.735 1.00 62.97 177 ARG A N 1
ATOM 1274 C CA . ARG A 1 177 ? -13.360 -12.901 3.151 1.00 62.97 177 ARG A CA 1
ATOM 1275 C C . ARG A 1 177 ? -13.845 -11.619 3.820 1.00 62.97 177 ARG A C 1
ATOM 1277 O O . ARG A 1 177 ? -14.879 -11.656 4.468 1.00 62.97 177 ARG A O 1
ATOM 1284 N N . ALA A 1 178 ? -13.151 -10.505 3.599 1.00 62.34 178 ALA A N 1
ATOM 1285 C CA . ALA A 1 178 ? -13.556 -9.202 4.123 1.00 62.34 178 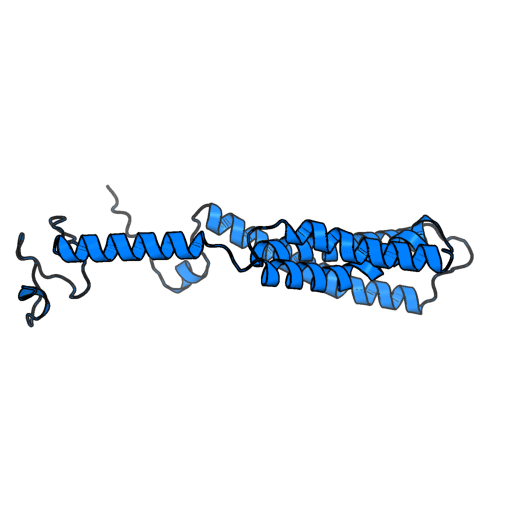ALA A CA 1
ATOM 1286 C C . ALA A 1 178 ? -14.944 -8.781 3.609 1.00 62.34 178 ALA A C 1
ATOM 1288 O O . ALA A 1 178 ? -15.761 -8.290 4.376 1.00 62.34 178 ALA A O 1
ATOM 1289 N N . ASP A 1 179 ? -15.230 -9.043 2.333 1.00 69.56 179 ASP A N 1
ATOM 1290 C CA . ASP A 1 179 ? -16.520 -8.752 1.700 1.00 69.56 179 ASP A CA 1
ATOM 1291 C C . ASP A 1 179 ? -17.663 -9.630 2.254 1.00 69.56 179 ASP A C 1
ATOM 1293 O O . ASP A 1 179 ? -18.782 -9.158 2.408 1.00 69.56 179 ASP A O 1
ATOM 1297 N N . ARG A 1 180 ? -17.384 -10.888 2.629 1.00 60.91 180 ARG A N 1
ATOM 1298 C CA . ARG A 1 180 ? -18.347 -11.760 3.337 1.00 60.91 180 ARG A CA 1
ATOM 1299 C C . ARG A 1 180 ? -18.623 -11.280 4.758 1.00 60.91 180 ARG A C 1
ATOM 1301 O O . ARG A 1 180 ? -19.774 -11.208 5.166 1.00 60.91 180 ARG A O 1
ATOM 1308 N N . GLN A 1 181 ? -17.580 -10.882 5.484 1.00 58.78 181 GLN A N 1
ATOM 1309 C CA . GLN A 1 181 ? -17.722 -10.336 6.836 1.00 58.78 181 GLN A CA 1
ATOM 1310 C C . GLN A 1 181 ? -18.473 -9.000 6.850 1.00 58.78 181 GLN A C 1
ATOM 1312 O O . GLN A 1 181 ? -19.276 -8.769 7.744 1.00 58.78 181 GLN A O 1
ATOM 1317 N N . ALA A 1 182 ? -18.286 -8.157 5.830 1.00 59.50 182 ALA A N 1
ATOM 1318 C CA . ALA A 1 182 ? -19.060 -6.928 5.654 1.00 59.50 182 ALA A CA 1
ATOM 1319 C C . ALA A 1 182 ? -20.540 -7.184 5.307 1.00 59.50 182 ALA A C 1
ATOM 1321 O O . ALA A 1 182 ? -21.380 -6.329 5.572 1.00 59.50 182 ALA A O 1
ATOM 1322 N N . ARG A 1 183 ? -20.865 -8.350 4.730 1.00 67.19 183 ARG A N 1
ATOM 1323 C CA . ARG A 1 183 ? -22.244 -8.805 4.484 1.00 67.19 183 ARG A CA 1
ATOM 1324 C C . ARG A 1 183 ? -22.864 -9.556 5.664 1.00 67.19 183 ARG A C 1
ATOM 1326 O O . ARG A 1 183 ? -24.020 -9.945 5.564 1.00 67.19 183 ARG A O 1
ATOM 1333 N N . GLY A 1 184 ? -22.118 -9.765 6.749 1.00 64.56 184 GLY A N 1
ATOM 1334 C CA . GLY A 1 184 ? -22.580 -10.547 7.895 1.00 64.56 184 GLY A CA 1
ATOM 1335 C C . GLY A 1 184 ? -22.683 -12.052 7.624 1.00 64.56 184 GLY A C 1
ATOM 1336 O O . GLY A 1 184 ? -23.297 -12.755 8.413 1.00 64.56 184 GLY A O 1
ATOM 1337 N N . GLU A 1 185 ? -22.091 -12.570 6.539 1.00 62.22 185 GLU A N 1
ATOM 1338 C CA . GLU A 1 185 ? -22.106 -14.012 6.274 1.00 62.22 185 GLU A CA 1
ATOM 1339 C C . GLU A 1 185 ? -21.163 -14.738 7.252 1.00 62.22 185 GLU A C 1
ATOM 1341 O O . GLU A 1 185 ? -19.971 -14.394 7.323 1.00 62.22 185 GLU A O 1
ATOM 1346 N N . PRO A 1 186 ? -21.651 -15.754 7.989 1.00 56.91 186 PRO A N 1
ATOM 1347 C CA . PRO A 1 186 ? -20.846 -16.488 8.951 1.00 56.91 186 PRO A CA 1
ATOM 1348 C C . PRO A 1 186 ? -19.642 -17.145 8.262 1.00 56.91 186 PRO A C 1
ATOM 1350 O O . PRO A 1 186 ? -19.731 -17.769 7.203 1.00 56.91 186 PRO A O 1
ATOM 1353 N N . GLY A 1 187 ? -18.454 -16.956 8.841 1.00 57.66 187 GLY A N 1
ATOM 1354 C CA . GLY A 1 187 ? -17.224 -17.535 8.306 1.00 57.66 187 GLY A CA 1
ATOM 1355 C C . GLY A 1 187 ? -17.215 -19.068 8.410 1.00 57.66 187 GLY A C 1
ATOM 1356 O O . GLY A 1 187 ? -17.927 -19.633 9.227 1.00 57.66 187 GLY A O 1
ATOM 1357 N N . PRO A 1 188 ? -16.321 -19.777 7.699 1.00 59.12 188 PRO A N 1
ATOM 1358 C CA . PRO A 1 188 ? -16.230 -21.247 7.751 1.00 59.12 188 PRO A CA 1
ATOM 1359 C C . PRO A 1 188 ? -15.820 -21.810 9.129 1.00 59.12 188 PRO A C 1
ATOM 1361 O O . PRO A 1 188 ? -15.745 -23.020 9.314 1.00 59.12 188 PRO A O 1
ATOM 1364 N N . LEU A 1 189 ? -15.498 -20.940 10.095 1.00 53.16 189 LEU A N 1
ATOM 1365 C CA . LEU A 1 189 ? -15.352 -21.324 11.498 1.00 53.16 189 LEU A CA 1
ATOM 1366 C C . LEU A 1 189 ? -16.717 -21.471 12.189 1.00 53.16 189 LEU A C 1
ATOM 1368 O O . LEU A 1 189 ? -16.834 -22.346 13.032 1.00 53.16 189 LEU A O 1
ATOM 1372 N N . HIS A 1 190 ? -17.741 -20.706 11.797 1.00 53.62 190 HIS A N 1
ATOM 1373 C CA . HIS A 1 190 ? -19.108 -20.830 12.317 1.00 53.62 190 HIS A CA 1
ATOM 1374 C C . HIS A 1 190 ? -19.705 -22.207 11.994 1.00 53.62 190 HIS A C 1
ATOM 1376 O O . HIS A 1 190 ? -20.161 -22.895 12.899 1.00 53.62 190 HIS A O 1
ATOM 1382 N N . GLU A 1 191 ? -19.566 -22.669 10.743 1.00 53.62 191 GLU A N 1
ATOM 1383 C CA . GLU A 1 191 ? -19.985 -24.019 10.316 1.00 53.62 191 GLU A CA 1
ATOM 1384 C C . GLU A 1 191 ? -19.237 -25.134 11.067 1.00 53.62 191 GLU A C 1
ATOM 1386 O O . GLU A 1 191 ? -19.770 -26.215 11.295 1.00 53.62 191 GLU A O 1
ATOM 1391 N N . ARG A 1 192 ? -17.979 -24.889 11.464 1.00 55.19 192 ARG A N 1
ATOM 1392 C CA . ARG A 1 192 ? -17.166 -25.870 12.200 1.00 55.19 192 ARG A CA 1
ATOM 1393 C C . ARG A 1 192 ? -17.524 -25.942 13.683 1.00 55.19 192 ARG A C 1
ATOM 1395 O O . ARG A 1 192 ? -17.255 -26.966 14.307 1.00 55.19 192 ARG A O 1
ATOM 1402 N N . PHE A 1 193 ? -18.068 -24.862 14.237 1.00 57.16 193 PHE A N 1
ATOM 1403 C CA . PHE A 1 193 ? -18.471 -24.781 15.637 1.00 57.16 193 PHE A CA 1
ATOM 1404 C C . PHE A 1 193 ? -19.963 -25.042 15.860 1.00 57.16 193 PHE A C 1
ATOM 1406 O O . PHE A 1 193 ? -20.360 -25.085 17.017 1.00 57.16 193 PHE A O 1
ATOM 1413 N N . GLY A 1 194 ? -20.751 -25.286 14.804 1.00 51.59 194 GLY A N 1
ATOM 1414 C CA . GLY A 1 194 ? -22.149 -25.711 14.937 1.00 51.59 194 GLY A CA 1
ATOM 1415 C C . GLY A 1 194 ? -22.975 -24.746 15.786 1.00 51.59 194 GLY A C 1
ATOM 1416 O O . GLY A 1 194 ? -23.754 -25.179 16.624 1.00 51.59 194 GLY A O 1
ATOM 1417 N N . ILE A 1 195 ? -22.730 -23.444 15.628 1.00 53.66 195 ILE A N 1
ATOM 1418 C CA . ILE A 1 195 ? -23.622 -22.416 16.159 1.00 53.66 195 ILE A CA 1
ATOM 1419 C C . ILE A 1 195 ? -24.683 -22.253 15.075 1.00 53.66 195 ILE A C 1
ATOM 1421 O O . ILE A 1 195 ? -24.514 -21.438 14.169 1.00 53.66 195 ILE A O 1
ATOM 1425 N N . ASP A 1 196 ? -25.663 -23.151 15.089 1.00 56.16 196 ASP A N 1
ATOM 1426 C CA . ASP A 1 196 ? -26.896 -22.974 14.338 1.00 56.16 196 ASP A CA 1
ATOM 1427 C C . ASP A 1 196 ? -27.700 -21.897 15.077 1.00 56.16 196 ASP A C 1
ATOM 1429 O O . ASP A 1 196 ? -27.927 -22.001 16.284 1.00 56.16 196 ASP A O 1
ATOM 1433 N N . ASP A 1 197 ? -28.062 -20.827 14.371 1.00 52.72 197 ASP A N 1
ATOM 1434 C CA . ASP A 1 197 ? -29.080 -19.902 14.852 1.00 52.72 197 ASP A CA 1
ATOM 1435 C C . ASP A 1 197 ? -30.396 -20.692 14.873 1.00 52.72 197 ASP A C 1
ATOM 1437 O O . ASP A 1 197 ? -30.962 -20.997 13.821 1.00 52.72 197 ASP A O 1
ATOM 1441 N N . ASP A 1 198 ? -30.848 -21.083 16.067 1.00 51.53 198 ASP A N 1
ATOM 1442 C CA . ASP A 1 198 ? -32.207 -21.572 16.298 1.00 51.53 198 ASP A CA 1
ATOM 1443 C C . ASP A 1 198 ? -33.180 -20.428 15.964 1.00 51.53 198 ASP A C 1
ATOM 1445 O O . ASP A 1 198 ? -33.579 -19.636 16.819 1.00 51.53 1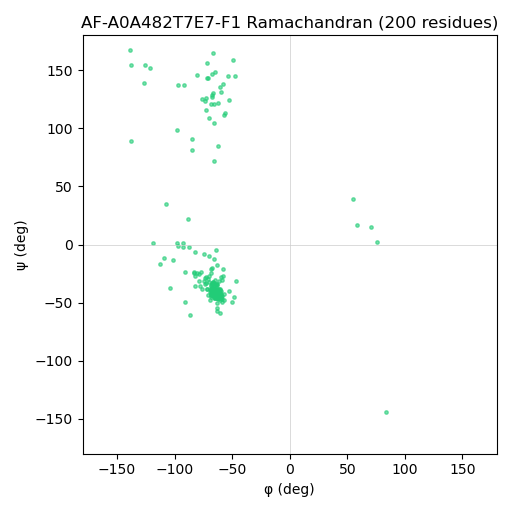98 ASP A O 1
ATOM 1449 N N . GLU A 1 199 ? -33.528 -20.304 14.685 1.00 46.84 199 GLU A N 1
ATOM 1450 C CA . GLU A 1 199 ? -34.651 -19.499 14.227 1.00 46.84 199 GLU A CA 1
ATOM 1451 C C . GLU A 1 199 ? -35.939 -20.250 14.611 1.00 46.84 199 GLU A C 1
ATOM 1453 O O . GLU A 1 199 ? -36.153 -21.373 14.142 1.00 46.84 199 GLU A O 1
ATOM 1458 N N . PRO A 1 200 ? -36.800 -19.702 15.491 1.00 50.72 200 PRO A N 1
ATOM 1459 C CA . PRO A 1 200 ? -38.057 -20.352 15.815 1.00 50.72 200 PRO A CA 1
ATOM 1460 C C . PRO A 1 200 ? -38.987 -20.270 14.599 1.00 50.72 200 PRO A C 1
ATOM 1462 O O . PRO A 1 200 ? -39.502 -19.202 14.264 1.00 50.72 200 PRO A O 1
ATOM 1465 N N . ASP A 1 201 ? -39.200 -21.418 13.952 1.00 51.34 201 ASP A N 1
ATOM 1466 C CA . ASP A 1 201 ? -40.277 -21.625 12.985 1.00 51.34 201 ASP A CA 1
ATOM 1467 C C . ASP A 1 201 ? -41.617 -21.210 13.624 1.00 51.34 201 ASP A C 1
ATOM 1469 O O . ASP A 1 201 ? -41.997 -21.684 14.698 1.00 51.34 201 ASP A O 1
ATOM 1473 N N . A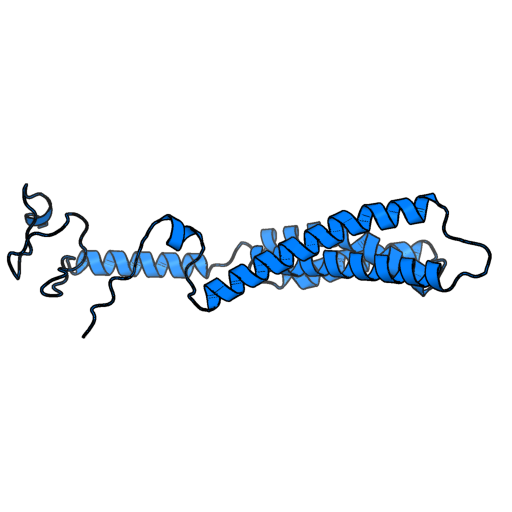SN A 1 202 ? -42.307 -20.298 12.942 1.00 42.44 202 ASN A N 1
ATOM 1474 C CA . ASN A 1 202 ? -43.660 -19.827 13.242 1.00 42.44 202 ASN A CA 1
ATOM 1475 C C . ASN A 1 202 ? -44.721 -20.897 12.943 1.00 42.44 202 ASN A C 1
ATOM 1477 O O . ASN A 1 202 ? -44.681 -21.465 11.826 1.00 42.44 202 ASN A O 1
#

Radius of gyration: 28.61 Å; Cα contacts (8 Å, |Δi|>4): 154; chains: 1; bounding box: 66×37×81 Å

Secondary structure (DSSP, 8-state):
--TTTSSSS-B-TTT--B--TT-SB-TTT--B-S-HHHHHHHHHHHHHHHHHHHSPSPHHHHHHHHHHHHHHHHHHHHHHHHHHH-PPPHHHHHHHHHHHHHHHHHHHTT-S-HHHHHHHHHHHHHHHHHHHHHHHHHHHHH-SS--SS-HHHHHHHHHHHHHHHHHHHHHHHHHHHHHHHHTTPPPHHHHHHT--------